Protein AF-A0A954XJ12-F1 (afdb_monomer)

Foldseek 3Di:
DDDDDDDDDDDDDDDDDDDDDDDDDDDDDDDDDDDDDDDDDDDDDDDDDDDDDDDDDDDDDDDDDDDDDDDDDDDDDDDDDDDDDDDDDDDDDDDDDDDDDDDDDDDDDDDDDDDDDDDDDDDDDDDDDDDDDDDDDDDDDDDDDDDDDDDDDDDDDDDDWDKDWDKDWDWPKDKDWDWDWAWADKDWDWDWDDFDFDQDPVPRDTDTDHTDTDGDTDTDHIDTDTDIDIDTDIDIDIDIDTD

pLDDT: mean 73.79, std 16.37, range [30.95, 96.25]

Sequence (243 aa):
MNTWWQLGGILCMALAPVAAYGQSCGSCQSYRMVYQTVYDQQQVTSYRLQYETVLQERQVTTQRPVWETEMRERRYRVAKPVMETSTREQRYTVRRPVTETTFEDRSYDRVSYVTETAEREERYLVQRPVTETEMREQQHVVRRPVQETVMQTQQQCVVEPVTTMRTEMVDQGYFVDQQVCQTGPTRNRLQWLSGQYYTDPVTGAVVWQRGGLHWTPTQAPSQLVTQRVYVPNVVARQVPQTQ

Mean predicted aligned error: 24.14 Å

Secondary structure (DSSP, 8-state):
----------------------------PPPPP----PPP------PPP---------------PPPP---------------------------PPP--------------PPPPP-----------------------PPPPPPPP-----PPPPP-PPPEEEEEEEEE--EEEEEEEEEPPPEEEEEEEE-SEEEE-TTT--EEEEPSEEEEEEEEPPPEEEEEEEEE--EEEEEEEEE-

Structure (mmCIF, N/CA/C/O backbone):
data_AF-A0A954XJ12-F1
#
_entry.id   AF-A0A954XJ12-F1
#
loop_
_atom_site.group_PDB
_atom_site.id
_atom_site.type_symbol
_atom_site.label_atom_id
_atom_site.label_alt_id
_atom_site.label_comp_id
_atom_site.label_asym_id
_atom_site.label_entity_id
_atom_site.label_seq_id
_atom_site.pdbx_PDB_ins_code
_atom_site.Cartn_x
_atom_site.Cartn_y
_atom_site.Cartn_z
_atom_site.occupancy
_atom_site.B_iso_or_equiv
_atom_site.auth_seq_id
_atom_site.auth_comp_id
_atom_site.auth_asym_id
_atom_site.auth_atom_id
_atom_site.pdbx_PDB_model_num
ATOM 1 N N . MET A 1 1 ? -134.949 -11.542 110.285 1.00 38.41 1 MET A N 1
ATOM 2 C CA . MET A 1 1 ? -135.748 -12.778 110.194 1.00 38.41 1 MET A CA 1
ATOM 3 C C . MET A 1 1 ? -136.253 -12.884 108.774 1.00 38.41 1 MET A C 1
ATOM 5 O O . MET A 1 1 ? -136.830 -11.919 108.298 1.00 38.41 1 MET A O 1
ATOM 9 N N . ASN A 1 2 ? -135.910 -13.988 108.102 1.00 39.44 2 ASN A N 1
ATOM 10 C CA . ASN A 1 2 ? -136.825 -14.850 107.346 1.00 39.44 2 ASN A CA 1
ATOM 11 C C . ASN A 1 2 ? -138.127 -14.149 106.908 1.00 39.44 2 ASN A C 1
ATOM 13 O O . ASN A 1 2 ? -138.873 -13.685 107.757 1.00 39.44 2 ASN A O 1
ATOM 17 N N . THR A 1 3 ? -138.505 -14.064 105.636 1.00 42.41 3 THR A N 1
ATOM 18 C CA . THR A 1 3 ? -138.495 -15.117 104.612 1.00 42.41 3 THR A CA 1
ATOM 19 C C . THR A 1 3 ? -139.248 -14.569 103.387 1.00 42.41 3 THR A C 1
ATOM 21 O O . THR A 1 3 ? -140.251 -13.897 103.578 1.00 42.41 3 THR A O 1
ATOM 24 N N . TRP A 1 4 ? -138.798 -14.949 102.184 1.00 44.38 4 TRP A N 1
ATOM 25 C CA . TRP A 1 4 ? -139.590 -15.523 101.073 1.00 44.38 4 TRP A CA 1
ATOM 26 C C . TRP A 1 4 ? -140.751 -14.748 100.417 1.00 44.38 4 TRP A C 1
ATOM 28 O O . TRP A 1 4 ? -141.630 -14.234 101.089 1.00 44.38 4 TRP A O 1
ATOM 38 N N . TRP A 1 5 ? -140.803 -14.799 99.076 1.00 34.38 5 TRP A N 1
ATOM 39 C CA . TRP A 1 5 ? -141.729 -15.575 98.201 1.00 34.38 5 TRP A CA 1
ATOM 40 C C . TRP A 1 5 ? -141.229 -15.396 96.733 1.00 34.38 5 TRP A C 1
ATOM 42 O O . TRP A 1 5 ? -140.841 -14.289 96.382 1.00 34.38 5 TRP A O 1
ATOM 52 N N . GLN A 1 6 ? -140.867 -16.443 95.961 1.00 50.28 6 GLN A N 1
ATOM 53 C CA . GLN A 1 6 ? -141.657 -17.273 95.002 1.00 50.28 6 GLN A CA 1
ATOM 54 C C . GLN A 1 6 ? -142.377 -16.469 93.881 1.00 50.28 6 GLN A C 1
ATOM 56 O O . GLN A 1 6 ? -143.007 -15.469 94.188 1.00 50.28 6 GLN A O 1
ATOM 61 N N . LEU A 1 7 ? -142.302 -16.786 92.568 1.00 47.81 7 LEU A N 1
ATOM 62 C CA . LEU A 1 7 ? -142.651 -18.028 91.832 1.00 47.81 7 LEU A CA 1
ATOM 63 C C . LEU A 1 7 ? -142.013 -18.135 90.410 1.00 47.81 7 LEU A C 1
ATOM 65 O O . LEU A 1 7 ? -141.784 -17.115 89.767 1.00 47.81 7 LEU A O 1
ATOM 69 N N . GLY A 1 8 ? -141.933 -19.381 89.893 1.00 42.09 8 GLY A N 1
ATOM 70 C CA . GLY A 1 8 ? -142.036 -19.787 88.463 1.00 42.09 8 GLY A CA 1
ATOM 71 C C . GLY A 1 8 ? -140.716 -19.970 87.686 1.00 42.09 8 GLY A C 1
ATOM 72 O O . GLY A 1 8 ? -139.860 -19.107 87.743 1.00 42.09 8 GLY A O 1
ATOM 73 N N . GLY A 1 9 ? -140.438 -21.017 86.900 1.00 40.28 9 GLY A N 1
ATOM 74 C CA . GLY A 1 9 ? -141.146 -22.235 86.497 1.00 40.28 9 GLY A CA 1
ATOM 75 C C . GLY A 1 9 ? -140.563 -22.774 85.167 1.00 40.28 9 GLY A C 1
ATOM 76 O O . GLY A 1 9 ? -140.193 -21.986 84.305 1.00 40.28 9 GLY A O 1
ATOM 77 N N . ILE A 1 10 ? -140.596 -24.104 84.999 1.00 42.69 10 ILE A N 1
ATOM 78 C CA . ILE A 1 10 ? -140.421 -24.928 83.774 1.00 42.69 10 ILE A CA 1
ATOM 79 C C . ILE A 1 10 ? -139.024 -25.525 83.476 1.00 42.69 10 ILE A C 1
ATOM 81 O O . ILE A 1 10 ? -137.977 -24.892 83.513 1.00 42.69 10 ILE A O 1
ATOM 85 N N . LEU A 1 11 ? -139.116 -26.827 83.195 1.00 42.88 11 LEU A N 1
ATOM 86 C CA . LEU A 1 11 ? -138.169 -27.933 83.139 1.00 42.88 11 LEU A CA 1
ATOM 87 C C . LEU A 1 11 ? -137.815 -28.273 81.680 1.00 42.88 11 LEU A C 1
ATOM 89 O O . LEU A 1 11 ? -138.692 -28.224 80.821 1.00 42.88 11 LEU A O 1
ATOM 93 N N . CYS A 1 12 ? -136.606 -28.772 81.419 1.00 30.95 12 CYS A N 1
ATOM 94 C CA . CYS A 1 12 ? -136.404 -29.786 80.381 1.00 30.95 12 CYS A CA 1
ATOM 95 C C . CYS A 1 12 ? -135.236 -30.700 80.777 1.00 30.95 12 CYS A C 1
ATOM 97 O O . CYS A 1 12 ? -134.154 -30.227 81.116 1.00 30.95 12 CYS A O 1
ATOM 99 N N . MET A 1 13 ? -135.491 -32.007 80.792 1.00 42.69 13 MET A N 1
ATOM 100 C CA . MET A 1 13 ? -134.572 -33.063 81.215 1.00 42.69 13 MET A CA 1
ATOM 101 C C . MET A 1 13 ? -134.225 -33.912 79.989 1.00 42.69 13 MET A C 1
ATOM 103 O O . MET A 1 13 ? -135.149 -34.309 79.283 1.00 42.69 13 MET A O 1
ATOM 107 N N . ALA A 1 14 ? -132.955 -34.266 79.775 1.00 34.94 14 ALA A N 1
ATOM 108 C CA . ALA A 1 14 ? -132.608 -35.513 79.090 1.00 34.94 14 ALA A CA 1
ATOM 109 C C . ALA A 1 14 ? -131.150 -35.948 79.341 1.00 34.94 14 ALA A C 1
ATOM 111 O O . ALA A 1 14 ? -130.214 -35.230 79.008 1.00 34.94 14 ALA A O 1
ATOM 112 N N . LEU A 1 15 ? -131.044 -37.194 79.823 1.00 35.78 15 LEU A N 1
ATOM 113 C CA . LEU A 1 15 ? -129.989 -38.199 79.610 1.00 35.78 15 LEU A CA 1
ATOM 114 C C . LEU A 1 15 ? -128.644 -38.058 80.357 1.00 35.78 15 LEU A C 1
ATOM 116 O O . LEU A 1 15 ? -127.751 -37.309 79.983 1.00 35.78 15 LEU A O 1
ATOM 120 N N . ALA A 1 16 ? -128.481 -38.926 81.360 1.00 44.56 16 ALA A N 1
ATOM 121 C CA . ALA A 1 16 ? -127.201 -39.458 81.843 1.00 44.56 16 ALA A CA 1
ATOM 122 C C . ALA A 1 16 ? -126.906 -40.778 81.068 1.00 44.56 16 ALA A C 1
ATOM 124 O O . ALA A 1 16 ? -127.881 -41.373 80.592 1.00 44.56 16 ALA A O 1
ATOM 125 N N . PRO A 1 17 ? -125.657 -41.307 80.965 1.00 50.44 17 PRO A N 1
ATOM 126 C CA . PRO A 1 17 ? -125.013 -41.824 82.177 1.00 50.44 17 PRO A CA 1
ATOM 127 C C . PRO A 1 17 ? -123.457 -41.913 82.207 1.00 50.44 17 PRO A C 1
ATOM 129 O O . PRO A 1 17 ? -122.755 -41.819 81.210 1.00 50.44 17 PRO A O 1
ATOM 132 N N . VAL A 1 18 ? -122.990 -42.194 83.429 1.00 38.28 18 VAL A N 1
ATOM 133 C CA . VAL A 1 18 ? -121.754 -42.869 83.886 1.00 38.28 18 VAL A CA 1
ATOM 134 C C . VAL A 1 18 ? -120.399 -42.141 83.840 1.00 38.28 18 VAL A C 1
ATOM 136 O O . VAL A 1 18 ? -119.707 -42.042 82.836 1.00 38.28 18 VAL A O 1
ATOM 139 N N . ALA A 1 19 ? -120.018 -41.747 85.056 1.00 40.97 19 ALA A N 1
ATOM 140 C CA . ALA A 1 19 ? -118.695 -41.738 85.673 1.00 40.97 19 ALA A CA 1
ATOM 141 C C . ALA A 1 19 ? -117.542 -42.478 84.962 1.00 40.97 19 ALA A C 1
ATOM 143 O O . ALA A 1 19 ? -117.666 -43.648 84.621 1.00 40.97 19 ALA A O 1
ATOM 144 N N . ALA A 1 20 ? -116.349 -41.879 85.002 1.00 38.62 20 ALA A N 1
ATOM 145 C CA . ALA A 1 20 ? -115.230 -42.479 85.731 1.00 38.62 20 ALA A CA 1
ATOM 146 C C . ALA A 1 20 ? -114.109 -41.458 85.974 1.00 38.62 20 ALA A C 1
ATOM 148 O O . ALA A 1 20 ? -113.621 -40.782 85.076 1.00 38.62 20 ALA A O 1
ATOM 149 N N . TYR A 1 21 ? -113.759 -41.377 87.250 1.00 40.94 21 TYR A N 1
ATOM 150 C CA . TYR A 1 21 ? -112.565 -40.845 87.888 1.00 40.94 21 TYR A CA 1
ATOM 151 C C . TYR A 1 21 ? -111.266 -40.879 87.070 1.00 40.94 21 TYR A C 1
ATOM 153 O O . TYR A 1 21 ? -110.966 -41.873 86.418 1.00 40.94 21 TYR A O 1
ATOM 161 N N . GLY A 1 22 ? -110.411 -39.876 87.304 1.00 37.81 22 GLY A N 1
ATOM 162 C CA . GLY A 1 22 ? -108.966 -40.113 87.320 1.00 37.81 22 GLY A CA 1
ATOM 163 C C . GLY A 1 22 ? -108.090 -38.932 86.908 1.00 37.81 22 GLY A C 1
ATOM 164 O O . GLY A 1 22 ? -107.747 -38.810 85.745 1.00 37.81 22 GLY A O 1
ATOM 165 N N . GLN A 1 23 ? -107.708 -38.121 87.904 1.00 44.12 23 GLN A N 1
ATOM 166 C CA . GLN A 1 23 ? -106.339 -37.620 88.146 1.00 44.12 23 GLN A CA 1
ATOM 167 C C . GLN A 1 23 ? -105.554 -36.976 86.979 1.00 44.12 23 GLN A C 1
ATOM 169 O O . GLN A 1 23 ? -105.096 -37.629 86.057 1.00 44.12 23 GLN A O 1
ATOM 174 N N . SER A 1 24 ? -105.390 -35.650 86.974 1.00 48.69 24 SER A N 1
ATOM 175 C CA . SER A 1 24 ? -104.348 -34.884 87.697 1.00 48.69 24 SER A CA 1
ATOM 176 C C . SER A 1 24 ? -103.127 -34.559 86.829 1.00 48.69 24 SER A C 1
ATOM 178 O O . SER A 1 24 ? -102.372 -35.457 86.483 1.00 48.69 24 SER A O 1
ATOM 180 N N . CYS A 1 25 ? -102.937 -33.268 86.547 1.00 38.88 25 CYS A N 1
ATOM 181 C CA . CYS A 1 25 ? -101.685 -32.484 86.491 1.00 38.88 25 CYS A CA 1
ATOM 182 C C . CYS A 1 25 ? -101.988 -31.265 85.607 1.00 38.88 25 CYS A C 1
ATOM 184 O O . CYS A 1 25 ? -102.550 -31.413 84.533 1.00 38.88 25 CYS A O 1
ATOM 186 N N . GLY A 1 26 ? -101.750 -30.020 85.998 1.00 46.09 26 GLY A N 1
ATOM 187 C CA . GLY A 1 26 ? -100.541 -29.523 86.639 1.00 46.09 26 GLY A CA 1
ATOM 188 C C . GLY A 1 26 ? -99.916 -28.505 85.678 1.00 46.09 26 GLY A C 1
ATOM 189 O O . GLY A 1 26 ? -99.307 -28.896 84.693 1.00 46.09 26 GLY A O 1
ATOM 190 N N . SER A 1 27 ? -100.126 -27.215 85.964 1.00 51.41 27 SER A N 1
ATOM 191 C CA . SER A 1 27 ? -99.395 -26.035 85.458 1.00 51.41 27 SER A CA 1
ATOM 192 C C . SER A 1 27 ? -99.203 -25.857 83.938 1.00 51.41 27 SER A C 1
ATOM 194 O O . SER A 1 27 ? -98.295 -26.420 83.334 1.00 51.41 27 SER A O 1
ATOM 196 N N . CYS A 1 28 ? -99.951 -24.924 83.345 1.00 45.72 28 CYS A N 1
ATOM 197 C CA . CYS A 1 28 ? -99.690 -24.404 82.000 1.00 45.72 28 CYS A CA 1
ATOM 198 C C . CYS A 1 28 ? -98.591 -23.321 82.082 1.00 45.72 28 CYS A C 1
ATOM 200 O O . CYS A 1 28 ? -98.878 -22.200 82.499 1.00 45.72 28 CYS A O 1
ATOM 202 N N . GLN A 1 29 ? -97.338 -23.630 81.730 1.00 58.53 29 GLN A N 1
ATOM 203 C CA . GLN A 1 29 ? -96.261 -22.628 81.641 1.00 58.53 29 GLN A CA 1
ATOM 204 C C . GLN A 1 29 ? -96.013 -22.203 80.186 1.00 58.53 29 GLN A C 1
ATOM 206 O O . GLN A 1 29 ? -95.883 -23.042 79.298 1.00 58.53 29 GLN A O 1
ATOM 211 N N . SER A 1 30 ? -95.944 -20.888 79.945 1.00 50.06 30 SER A N 1
ATOM 212 C CA . SER A 1 30 ? -95.569 -20.291 78.657 1.00 50.06 30 SER A CA 1
ATOM 213 C C . SER A 1 30 ? -94.055 -20.077 78.590 1.00 50.06 30 SER A C 1
ATOM 215 O O . SER A 1 30 ? -93.494 -19.413 79.464 1.00 50.06 30 SER A O 1
ATOM 217 N N . TYR A 1 31 ? -93.391 -20.572 77.547 1.00 57.69 31 TYR A N 1
ATOM 218 C CA . TYR A 1 31 ? -91.938 -20.457 77.403 1.00 57.69 31 TYR A CA 1
ATOM 219 C C . TYR A 1 31 ? -91.537 -19.267 76.514 1.00 57.69 31 TYR A C 1
ATOM 221 O O . TYR A 1 31 ? -92.054 -19.099 75.412 1.00 57.69 31 TYR A O 1
ATOM 229 N N . ARG A 1 32 ? -90.578 -18.457 76.988 1.00 60.25 32 ARG A N 1
ATOM 230 C CA . ARG A 1 32 ? -89.884 -17.394 76.235 1.00 60.25 32 ARG A CA 1
ATOM 231 C C . ARG A 1 32 ? -88.515 -17.924 75.815 1.00 60.25 32 ARG A C 1
ATOM 233 O O . ARG A 1 32 ? -87.705 -18.236 76.683 1.00 60.25 32 ARG A O 1
ATOM 240 N N . MET A 1 33 ? -88.234 -18.004 74.514 1.00 62.03 33 MET A N 1
ATOM 241 C CA . MET A 1 33 ? -86.893 -18.370 74.046 1.00 62.03 33 MET A CA 1
ATOM 242 C C . MET A 1 33 ? -85.912 -17.217 74.295 1.00 62.03 33 MET A C 1
ATOM 244 O O . MET A 1 33 ? -86.138 -16.088 73.858 1.00 62.03 33 MET A O 1
ATOM 248 N N . VAL A 1 34 ? -84.832 -17.509 75.019 1.00 69.81 34 VAL A N 1
ATOM 249 C CA . VAL A 1 34 ? -83.708 -16.601 75.277 1.00 69.81 34 VAL A CA 1
ATOM 250 C C . VAL A 1 34 ? -82.466 -17.253 74.680 1.00 69.81 34 VAL A C 1
ATOM 252 O O . VAL A 1 34 ? -82.107 -18.361 75.068 1.00 69.81 34 VAL A O 1
ATOM 255 N N . TYR A 1 35 ? -81.827 -16.590 73.717 1.00 56.34 35 TYR A N 1
ATOM 256 C CA . TYR A 1 35 ? -80.581 -17.071 73.126 1.00 56.34 35 TYR A CA 1
ATOM 257 C C . TYR A 1 35 ? -79.423 -16.793 74.086 1.00 56.34 35 TYR A C 1
ATOM 259 O O . TYR A 1 35 ? -79.180 -15.642 74.447 1.00 56.34 35 TYR A O 1
ATOM 267 N N . GLN A 1 36 ? -78.713 -17.842 74.495 1.00 66.88 36 GLN A N 1
ATOM 268 C CA . GLN A 1 36 ? -77.499 -17.739 75.298 1.00 66.88 36 GLN A CA 1
ATOM 269 C C . GLN A 1 36 ? -76.302 -18.059 74.401 1.00 66.88 36 GLN A C 1
ATOM 271 O O . GLN A 1 36 ? -76.117 -19.201 73.988 1.00 66.88 36 GLN A O 1
ATOM 276 N N . THR A 1 37 ? -75.497 -17.053 74.067 1.00 75.38 37 THR A N 1
ATOM 277 C CA . THR A 1 37 ? -74.209 -17.266 73.395 1.00 75.38 37 THR A CA 1
ATOM 278 C C . THR A 1 37 ? -73.223 -17.851 74.398 1.00 75.38 37 THR A C 1
ATOM 280 O O . THR A 1 37 ? -72.837 -17.178 75.355 1.00 75.38 37 THR A O 1
ATOM 283 N N . VAL A 1 38 ? -72.844 -19.109 74.190 1.00 76.25 38 VAL A N 1
ATOM 284 C CA . VAL A 1 38 ? -71.836 -19.812 74.987 1.00 76.25 38 VAL A CA 1
ATOM 285 C C . VAL A 1 38 ? -70.508 -19.742 74.236 1.00 76.25 38 VAL A C 1
ATOM 287 O O . VAL A 1 38 ? -70.450 -20.068 73.052 1.00 76.25 38 VAL A O 1
ATOM 290 N N . TYR A 1 39 ? -69.457 -19.279 74.911 1.00 75.06 39 TYR A N 1
ATOM 291 C CA . TYR A 1 39 ? -68.095 -19.287 74.383 1.00 75.06 39 TYR A CA 1
ATOM 292 C C . TYR A 1 39 ? -67.357 -20.512 74.921 1.00 75.06 39 TYR A C 1
ATOM 294 O O . TYR A 1 39 ? -67.197 -20.636 76.135 1.00 75.06 39 TYR A O 1
ATOM 302 N N . ASP A 1 40 ? -66.865 -21.368 74.027 1.00 77.25 40 ASP A N 1
ATOM 303 C CA . ASP A 1 40 ? -65.966 -22.464 74.391 1.00 77.25 40 ASP A CA 1
ATOM 304 C C . ASP A 1 40 ? -64.512 -21.997 74.298 1.00 77.25 40 ASP A C 1
ATOM 306 O O . ASP A 1 40 ? -64.066 -21.474 73.273 1.00 77.25 40 ASP A O 1
ATOM 310 N N . GLN A 1 41 ? -63.748 -22.185 75.376 1.00 73.19 41 GLN A N 1
ATOM 311 C CA . GLN A 1 41 ? -62.314 -21.911 75.362 1.00 73.19 41 GLN A CA 1
ATOM 312 C C . GLN A 1 41 ? -61.589 -23.037 74.623 1.00 73.19 41 GLN A C 1
ATOM 314 O O . GLN A 1 41 ? -61.511 -24.164 75.109 1.00 73.19 41 GLN A O 1
ATOM 319 N N . GLN A 1 42 ? -61.035 -22.722 73.453 1.00 77.94 42 GLN A N 1
ATOM 320 C CA . GLN A 1 42 ? -60.194 -23.641 72.692 1.00 77.94 42 GLN A CA 1
ATOM 321 C C . GLN A 1 42 ? -58.723 -23.276 72.881 1.00 77.94 42 GLN A C 1
ATOM 323 O O . GLN A 1 42 ? -58.316 -22.134 72.663 1.00 77.94 42 GLN A O 1
ATOM 328 N N . GLN A 1 43 ? -57.914 -24.252 73.290 1.00 75.06 43 GLN A N 1
ATOM 329 C CA . GLN A 1 43 ? -56.467 -24.079 73.340 1.00 75.06 43 GLN A CA 1
ATOM 330 C C . GLN A 1 43 ? -55.918 -24.144 71.912 1.00 75.06 43 GLN A C 1
ATOM 332 O O . GLN A 1 43 ? -55.995 -25.185 71.264 1.00 75.06 43 GLN A O 1
ATOM 337 N N . VAL A 1 44 ? -55.371 -23.030 71.422 1.00 78.44 44 VAL A N 1
ATOM 338 C CA . VAL A 1 44 ? -54.721 -22.960 70.107 1.00 78.44 44 VAL A CA 1
ATOM 339 C C . VAL A 1 44 ? -53.214 -22.953 70.317 1.00 78.44 44 VAL A C 1
ATOM 341 O O . VAL A 1 44 ? -52.649 -21.997 70.850 1.00 78.44 44 VAL A O 1
ATOM 344 N N . THR A 1 45 ? -52.551 -24.028 69.903 1.00 78.31 45 THR A N 1
ATOM 345 C CA . THR A 1 45 ? -51.092 -24.111 69.891 1.00 78.31 45 THR A CA 1
ATOM 346 C C . THR A 1 45 ? -50.539 -23.269 68.744 1.00 78.31 45 THR A C 1
ATOM 348 O O . THR A 1 45 ? -50.823 -23.521 67.575 1.00 78.31 45 THR A O 1
ATOM 351 N N . SER A 1 46 ? -49.740 -22.251 69.070 1.00 67.19 46 SER A N 1
ATOM 352 C CA . SER A 1 46 ? -49.025 -21.438 68.084 1.00 67.19 46 SER A CA 1
ATOM 353 C C . SER A 1 46 ? -47.546 -21.820 68.057 1.00 67.19 46 SER A C 1
ATOM 355 O O . SER A 1 46 ? -46.890 -21.937 69.093 1.00 67.19 46 SER A O 1
ATOM 357 N N . TYR A 1 47 ? -47.009 -22.037 66.858 1.00 81.06 47 TYR A N 1
ATOM 358 C CA . TYR A 1 47 ? -45.595 -22.350 66.669 1.00 81.06 47 TYR A CA 1
ATOM 359 C C . TYR A 1 47 ? -44.807 -21.071 66.380 1.00 81.06 47 TYR A C 1
ATOM 361 O O . TYR A 1 47 ? -45.209 -20.254 65.550 1.00 81.06 47 TYR A O 1
ATOM 369 N N . ARG A 1 48 ? -43.665 -20.902 67.055 1.00 74.44 48 ARG A N 1
ATOM 370 C CA . ARG A 1 48 ? -42.724 -19.800 66.824 1.00 74.44 48 ARG A CA 1
ATOM 371 C C . ARG A 1 48 ? -41.551 -20.310 66.000 1.00 74.44 48 ARG A C 1
ATOM 373 O O . ARG A 1 48 ? -40.819 -21.183 66.454 1.00 74.44 48 ARG A O 1
ATOM 380 N N . LEU A 1 49 ? -41.350 -19.735 64.818 1.00 73.38 49 LEU A N 1
ATOM 381 C CA . LEU A 1 49 ? -40.165 -19.998 64.006 1.00 73.38 49 LEU A CA 1
ATOM 382 C C . LEU A 1 49 ? -38.924 -19.462 64.731 1.00 73.38 49 LEU A C 1
ATOM 384 O O . LEU A 1 49 ? -38.861 -18.280 65.080 1.00 73.38 49 LEU A O 1
ATOM 388 N N . GLN A 1 50 ? -37.958 -20.342 64.976 1.00 70.69 50 GLN A N 1
ATOM 389 C CA . GLN A 1 50 ? -36.632 -19.999 65.476 1.00 70.69 50 GLN A CA 1
ATOM 390 C C . GLN A 1 50 ? -35.622 -20.294 64.370 1.00 70.69 50 GLN A C 1
ATOM 392 O O . GLN A 1 50 ? -35.650 -21.370 63.779 1.00 70.69 50 GLN A O 1
ATOM 397 N N . TYR A 1 51 ? -34.762 -19.321 64.075 1.00 72.88 51 TYR A N 1
ATOM 398 C CA . TYR A 1 51 ? -33.694 -19.463 63.092 1.00 72.88 51 TYR A CA 1
ATOM 399 C C . TYR A 1 51 ? -32.367 -19.625 63.822 1.00 72.88 51 TYR A C 1
ATOM 401 O O . TYR A 1 51 ? -32.078 -18.873 64.753 1.00 72.88 51 TYR A O 1
ATOM 409 N N . GLU A 1 52 ? -31.568 -20.590 63.382 1.00 70.88 52 GLU A N 1
ATOM 410 C CA . GLU A 1 52 ? -30.218 -20.819 63.879 1.00 70.88 52 GLU A CA 1
ATOM 411 C C . GLU A 1 52 ? -29.212 -20.365 62.820 1.00 70.88 52 GLU A C 1
ATOM 413 O O . GLU A 1 52 ? -29.270 -20.780 61.660 1.00 70.88 52 GLU A O 1
ATOM 418 N N . THR A 1 53 ? -28.305 -19.469 63.204 1.00 76.94 53 THR A N 1
ATOM 419 C CA . THR A 1 53 ? -27.281 -18.943 62.300 1.00 76.94 53 THR A CA 1
ATOM 420 C C . THR A 1 53 ? -26.053 -19.842 62.362 1.00 76.94 53 THR A C 1
ATOM 422 O O . THR A 1 53 ? -25.305 -19.809 63.337 1.00 76.94 53 THR A O 1
ATOM 425 N N . VAL A 1 54 ? -25.823 -20.633 61.316 1.00 78.12 54 VAL A N 1
ATOM 426 C CA . VAL A 1 54 ? -24.643 -21.503 61.219 1.00 78.12 54 VAL A CA 1
ATOM 427 C C . VAL A 1 54 ? -23.518 -20.757 60.504 1.00 78.12 54 VAL A C 1
ATOM 429 O O . VAL A 1 54 ? -23.640 -20.410 59.329 1.00 78.12 54 VAL A O 1
ATOM 432 N N . LEU A 1 55 ? -22.413 -20.510 61.209 1.00 75.00 55 LEU A N 1
ATOM 433 C CA . LEU A 1 55 ? -21.196 -19.941 60.629 1.00 75.00 55 LEU A CA 1
ATOM 434 C C . LEU A 1 55 ? -20.313 -21.075 60.095 1.00 75.00 55 LEU A C 1
ATOM 436 O O . LEU A 1 55 ? -19.961 -21.989 60.835 1.00 75.00 55 LEU A O 1
ATOM 440 N N . GLN A 1 56 ? -19.961 -21.019 58.809 1.00 77.81 56 GLN A N 1
ATOM 441 C CA . GLN A 1 56 ? -19.037 -21.963 58.178 1.00 77.81 56 GLN A CA 1
ATOM 442 C C . GLN A 1 56 ? -17.710 -21.269 57.874 1.00 77.81 56 GLN A C 1
ATOM 444 O O . GLN A 1 56 ? -17.669 -20.274 57.148 1.00 77.81 56 GLN A O 1
ATOM 449 N N . GLU A 1 57 ? -16.617 -21.810 58.404 1.00 76.12 57 GLU A N 1
ATOM 450 C CA . GLU A 1 57 ? -15.272 -21.342 58.085 1.00 76.12 57 GLU A CA 1
ATOM 451 C C . GLU A 1 57 ? -14.873 -21.833 56.690 1.00 76.12 57 GLU A C 1
ATOM 453 O O . GLU A 1 57 ? -14.798 -23.033 56.424 1.00 76.12 57 GLU A O 1
ATOM 458 N N . ARG A 1 58 ? -14.613 -20.893 55.776 1.00 78.00 58 ARG A N 1
ATOM 459 C CA . ARG A 1 58 ? -14.138 -21.188 54.422 1.00 78.00 58 ARG A CA 1
ATOM 460 C C . ARG A 1 58 ? -12.772 -20.559 54.217 1.00 78.00 58 ARG A C 1
ATOM 462 O O . ARG A 1 58 ? -12.619 -19.346 54.332 1.00 78.00 58 ARG A O 1
ATOM 469 N N . GLN A 1 59 ? -11.789 -21.376 53.854 1.00 73.19 59 GLN A N 1
ATOM 470 C CA . GLN A 1 59 ? -10.481 -20.870 53.454 1.00 73.19 59 GLN A CA 1
ATOM 471 C C . GLN A 1 59 ? -10.595 -20.185 52.086 1.00 73.19 59 GLN A C 1
ATOM 473 O O . GLN A 1 59 ? -11.045 -20.791 51.111 1.00 73.19 59 GLN A O 1
ATOM 478 N N . VAL A 1 60 ? -10.214 -18.908 52.025 1.00 77.94 60 VAL A N 1
ATOM 479 C CA . VAL A 1 60 ? -10.186 -18.112 50.792 1.00 77.94 60 VAL A CA 1
ATOM 480 C C . VAL A 1 60 ? -8.731 -17.872 50.414 1.00 77.94 60 VAL A C 1
ATOM 482 O O . VAL A 1 60 ? -8.007 -17.153 51.101 1.00 77.94 60 VAL A O 1
ATOM 485 N N . THR A 1 61 ? -8.290 -18.488 49.321 1.00 76.31 61 THR A N 1
ATOM 486 C CA . THR A 1 61 ? -6.944 -18.287 48.779 1.00 76.31 61 THR A CA 1
ATOM 487 C C . THR A 1 61 ? -6.960 -17.092 47.829 1.00 76.31 61 THR A C 1
ATOM 489 O O . THR A 1 61 ? -7.502 -17.175 46.728 1.00 76.31 61 THR A O 1
ATOM 492 N N . THR A 1 62 ? -6.369 -15.973 48.245 1.00 74.81 62 THR A N 1
ATOM 493 C CA . THR A 1 62 ? -6.272 -14.758 47.421 1.00 74.81 62 THR A CA 1
ATOM 494 C C . THR A 1 62 ? -4.897 -14.674 46.771 1.00 74.81 62 THR A C 1
ATOM 496 O O . THR A 1 62 ? -3.884 -14.613 47.465 1.00 74.81 62 THR A O 1
ATOM 499 N N . GLN A 1 63 ? -4.850 -14.625 45.439 1.00 80.62 63 GLN A N 1
ATOM 500 C CA . GLN A 1 63 ? -3.611 -14.391 44.696 1.00 80.62 63 GLN A CA 1
ATOM 501 C C . GLN A 1 63 ? -3.409 -12.887 44.496 1.00 80.62 63 GLN A C 1
ATOM 503 O O . GLN A 1 63 ? -4.279 -12.202 43.959 1.00 80.62 63 GLN A O 1
ATOM 508 N N . ARG A 1 64 ? -2.267 -12.360 44.948 1.00 78.31 64 ARG A N 1
ATOM 509 C CA . ARG A 1 64 ? -1.888 -10.952 44.768 1.00 78.31 64 ARG A CA 1
ATOM 510 C C . ARG A 1 64 ? -0.796 -10.874 43.700 1.00 78.31 64 ARG A C 1
ATOM 512 O O . ARG A 1 64 ? 0.260 -11.466 43.921 1.00 78.31 64 ARG A O 1
ATOM 519 N N . PRO A 1 65 ? -1.007 -10.169 42.575 1.00 74.69 65 PRO A N 1
ATOM 520 C CA . PRO A 1 65 ? 0.050 -9.994 41.591 1.00 74.69 65 PRO A CA 1
ATOM 521 C C . PRO A 1 65 ? 1.157 -9.109 42.173 1.00 74.69 65 PRO A C 1
ATOM 523 O O . PRO A 1 65 ? 0.884 -8.059 42.760 1.00 74.69 65 PRO A O 1
ATOM 526 N N . VAL A 1 66 ? 2.401 -9.556 42.016 1.00 79.19 66 VAL A N 1
ATOM 527 C CA . VAL A 1 66 ? 3.605 -8.792 42.350 1.00 79.19 66 VAL A CA 1
ATOM 528 C C . VAL A 1 66 ? 4.178 -8.259 41.044 1.00 79.19 66 VAL A C 1
ATOM 530 O O . VAL A 1 66 ? 4.396 -9.022 40.107 1.00 79.19 66 VAL A O 1
ATOM 533 N N . TRP A 1 67 ? 4.383 -6.948 40.980 1.00 76.62 67 TRP A N 1
ATOM 534 C CA . TRP A 1 67 ? 4.948 -6.277 39.814 1.00 76.62 67 TRP A CA 1
ATOM 535 C C . TRP A 1 67 ? 6.417 -5.962 40.077 1.00 76.62 67 TRP A C 1
ATOM 537 O O . TRP A 1 67 ? 6.746 -5.376 41.109 1.00 76.62 67 TRP A O 1
ATOM 547 N N . GLU A 1 68 ? 7.288 -6.333 39.144 1.00 76.75 68 GLU A N 1
ATOM 548 C CA . GLU A 1 68 ? 8.713 -6.013 39.194 1.00 76.75 68 GLU A CA 1
ATOM 549 C C . GLU A 1 68 ? 9.000 -4.801 38.303 1.00 76.75 68 GLU A C 1
ATOM 551 O O . GLU A 1 68 ? 8.675 -4.788 37.114 1.00 76.75 68 GLU A O 1
ATOM 556 N N . THR A 1 69 ? 9.596 -3.757 38.881 1.00 77.56 69 THR A N 1
ATOM 557 C CA . THR A 1 69 ? 9.990 -2.559 38.135 1.00 77.56 69 THR A CA 1
ATOM 558 C C . THR A 1 69 ? 11.375 -2.770 37.537 1.00 77.56 69 THR A C 1
ATOM 560 O O . THR A 1 69 ? 12.379 -2.720 38.245 1.00 77.56 69 THR A O 1
ATOM 563 N N . GLU A 1 70 ? 11.438 -2.973 36.224 1.00 77.25 70 GLU A N 1
ATOM 564 C CA . GLU A 1 70 ? 12.701 -3.102 35.498 1.00 77.25 70 GLU A CA 1
ATOM 565 C C . GLU A 1 70 ? 13.145 -1.748 34.919 1.00 77.25 70 GLU A C 1
ATOM 567 O O . GLU A 1 70 ? 12.479 -1.159 34.063 1.00 77.25 70 GLU A O 1
ATOM 572 N N . MET A 1 71 ? 14.304 -1.256 35.360 1.00 75.88 71 MET A N 1
ATOM 573 C CA . MET A 1 71 ? 14.916 -0.036 34.830 1.00 75.88 71 MET A CA 1
ATOM 574 C C . MET A 1 71 ? 15.801 -0.387 33.630 1.00 75.88 71 MET A C 1
ATOM 576 O O . MET A 1 71 ? 16.862 -0.986 33.790 1.00 75.88 71 MET A O 1
ATOM 580 N N . ARG A 1 72 ? 15.383 -0.001 32.418 1.00 79.75 72 ARG A N 1
ATOM 581 C CA . ARG A 1 72 ? 16.159 -0.215 31.183 1.00 79.75 72 ARG A CA 1
ATOM 582 C C . ARG A 1 72 ? 16.746 1.091 30.662 1.00 79.75 72 ARG A C 1
ATOM 584 O O . ARG A 1 72 ? 16.010 2.004 30.290 1.00 79.75 72 ARG A O 1
ATOM 591 N N . GLU A 1 73 ? 18.070 1.157 30.564 1.00 74.94 73 GLU A N 1
ATOM 592 C CA . GLU A 1 73 ? 18.769 2.283 29.945 1.00 74.94 73 GLU A CA 1
ATOM 593 C C . GLU A 1 73 ? 18.660 2.181 28.411 1.00 74.94 73 GLU A C 1
ATOM 595 O O . GLU A 1 73 ? 19.222 1.280 27.788 1.00 74.94 73 GLU A O 1
ATOM 600 N N . ARG A 1 74 ? 17.905 3.087 27.777 1.00 75.25 74 ARG A N 1
ATOM 601 C CA . ARG A 1 74 ? 17.775 3.141 26.311 1.00 75.25 74 ARG A CA 1
ATOM 602 C C . ARG A 1 74 ? 18.719 4.196 25.747 1.00 75.25 74 ARG A C 1
ATOM 604 O O . ARG A 1 74 ? 18.450 5.391 25.851 1.00 75.25 74 ARG A O 1
ATOM 611 N N . ARG A 1 75 ? 19.816 3.757 25.131 1.00 73.12 75 ARG A N 1
ATOM 612 C CA . ARG A 1 75 ? 20.775 4.643 24.457 1.00 73.12 75 ARG A CA 1
ATOM 613 C C . ARG A 1 75 ? 20.412 4.763 22.979 1.00 73.12 75 ARG A C 1
ATOM 615 O O . ARG A 1 75 ? 20.409 3.764 22.267 1.00 73.12 75 ARG A O 1
ATOM 622 N N . TYR A 1 76 ? 20.141 5.981 22.515 1.00 67.81 76 TYR A N 1
ATOM 623 C CA . TYR A 1 76 ? 19.927 6.274 21.095 1.00 67.81 76 TYR A CA 1
ATOM 624 C C . TYR A 1 76 ? 21.043 7.167 20.565 1.00 67.81 76 TYR A C 1
ATOM 626 O O . TYR A 1 76 ? 21.465 8.117 21.225 1.00 67.81 76 TYR A O 1
ATOM 634 N N . ARG A 1 77 ? 21.512 6.872 19.350 1.00 73.38 77 ARG A N 1
ATOM 635 C CA . ARG A 1 77 ? 22.492 7.701 18.646 1.00 73.38 77 ARG A CA 1
ATOM 636 C C . ARG A 1 77 ? 21.746 8.745 17.821 1.00 73.38 77 ARG A C 1
ATOM 638 O O . ARG A 1 77 ? 21.120 8.405 16.824 1.00 73.38 77 ARG A O 1
ATOM 645 N N . VAL A 1 78 ? 21.815 10.007 18.234 1.00 65.25 78 VAL A N 1
ATOM 646 C CA . VAL A 1 78 ? 21.248 11.127 17.472 1.00 65.25 78 VAL A CA 1
ATOM 647 C C . VAL A 1 78 ? 22.312 11.645 16.510 1.00 65.25 78 VAL A C 1
ATOM 649 O O . VAL A 1 78 ? 23.366 12.117 16.937 1.00 65.25 78 VAL A O 1
ATOM 652 N N . ALA A 1 79 ? 22.053 11.548 15.208 1.00 70.25 79 ALA A N 1
ATOM 653 C CA . ALA A 1 79 ? 22.889 12.187 14.201 1.00 70.25 79 ALA A CA 1
ATOM 654 C C . ALA A 1 79 ? 22.563 13.687 14.173 1.00 70.25 79 ALA A C 1
ATOM 656 O O . ALA A 1 79 ? 21.490 14.086 13.728 1.00 70.25 79 ALA A O 1
ATOM 657 N N . LYS A 1 80 ? 23.477 14.521 14.679 1.00 75.50 80 LYS A N 1
ATOM 658 C CA . LYS A 1 80 ? 23.388 15.978 14.546 1.00 75.50 80 LYS A CA 1
ATOM 659 C C . LYS A 1 80 ? 23.948 16.366 13.170 1.00 75.50 80 LYS A C 1
ATOM 661 O O . LYS A 1 80 ? 25.145 16.161 12.961 1.00 75.50 80 LYS A O 1
ATOM 666 N N . PRO A 1 81 ? 23.139 16.893 12.234 1.00 70.75 81 PRO A N 1
ATOM 667 C CA . PRO A 1 81 ? 23.657 17.333 10.946 1.00 70.75 81 PRO A CA 1
ATOM 668 C C . PRO A 1 81 ? 24.580 18.539 11.156 1.00 70.75 81 PRO A C 1
ATOM 670 O O . PRO A 1 81 ? 24.199 19.523 11.793 1.00 70.75 81 PRO A O 1
ATOM 673 N N . VAL A 1 82 ? 25.806 18.444 10.646 1.00 73.19 82 VAL A N 1
ATOM 674 C CA . VAL A 1 82 ? 26.741 19.570 10.577 1.00 73.19 82 VAL A CA 1
ATOM 675 C C . VAL A 1 82 ? 26.554 20.196 9.205 1.00 73.19 82 VAL A C 1
ATOM 677 O O . VAL A 1 82 ? 26.882 19.584 8.194 1.00 73.19 82 VAL A O 1
ATOM 680 N N . MET A 1 83 ? 25.962 21.386 9.171 1.00 71.69 83 MET A N 1
ATOM 681 C CA . MET A 1 83 ? 25.785 22.136 7.933 1.00 71.69 83 MET A CA 1
ATOM 682 C C . MET A 1 83 ? 27.020 22.999 7.696 1.00 71.69 83 MET A C 1
ATOM 684 O O . MET A 1 83 ? 27.405 23.784 8.562 1.00 71.69 83 MET A O 1
ATOM 688 N N . GLU A 1 84 ? 27.625 22.871 6.521 1.00 69.81 84 GLU A N 1
ATOM 689 C CA . GLU A 1 84 ? 28.718 23.737 6.089 1.00 69.81 84 GLU A CA 1
ATOM 690 C C . GLU A 1 84 ? 28.138 25.052 5.558 1.00 69.81 84 GLU A C 1
ATOM 692 O O . GLU A 1 84 ? 27.485 25.098 4.515 1.00 69.81 84 GLU A O 1
ATOM 697 N N . THR A 1 85 ? 28.338 26.146 6.291 1.00 66.69 85 THR A N 1
ATOM 698 C CA . THR A 1 85 ? 27.930 27.482 5.846 1.00 66.69 85 THR A CA 1
ATOM 699 C C . THR A 1 85 ? 29.055 28.124 5.039 1.00 66.69 85 THR A C 1
ATOM 701 O O . THR A 1 85 ? 30.068 28.532 5.603 1.00 66.69 85 THR A O 1
ATOM 704 N N . SER A 1 86 ? 28.874 28.240 3.722 1.00 71.94 86 SER A N 1
ATOM 705 C CA . SER A 1 86 ? 29.764 29.016 2.852 1.00 71.94 86 SER A CA 1
ATOM 706 C C . SER A 1 86 ? 29.310 30.478 2.815 1.00 71.94 86 SER A C 1
ATOM 708 O O . SER A 1 86 ? 28.227 30.790 2.319 1.00 71.94 86 SER A O 1
ATOM 710 N N . THR A 1 87 ? 30.117 31.390 3.356 1.00 67.00 87 THR A N 1
ATOM 711 C CA . THR A 1 87 ? 29.871 32.836 3.278 1.00 67.00 87 THR A CA 1
ATOM 712 C C . THR A 1 87 ? 30.525 33.410 2.024 1.00 67.00 87 THR A C 1
ATOM 714 O O . THR A 1 87 ? 31.741 33.321 1.861 1.00 67.00 87 THR A O 1
ATOM 717 N N . ARG A 1 88 ? 29.733 34.031 1.143 1.00 72.88 88 ARG A N 1
ATOM 718 C CA . ARG A 1 88 ? 30.226 34.739 -0.046 1.00 72.88 88 ARG A CA 1
ATOM 719 C C . ARG A 1 88 ? 30.096 36.244 0.157 1.00 72.88 88 ARG A C 1
ATOM 721 O O . ARG A 1 88 ? 28.987 36.756 0.270 1.00 72.88 88 ARG A O 1
ATOM 728 N N . GLU A 1 89 ? 31.216 36.959 0.138 1.00 71.19 89 GLU A N 1
ATOM 729 C CA . GLU A 1 89 ? 31.207 38.422 0.147 1.00 71.19 89 GLU A CA 1
ATOM 730 C C . GLU A 1 89 ? 30.757 38.960 -1.220 1.00 71.19 89 GLU A C 1
ATOM 732 O O . GLU A 1 89 ? 31.393 38.713 -2.247 1.00 71.19 89 GLU A O 1
ATOM 737 N N . GLN A 1 90 ? 29.650 39.703 -1.246 1.00 63.97 90 GLN A N 1
ATOM 738 C CA . GLN A 1 90 ? 29.201 40.452 -2.419 1.00 63.97 90 GLN A CA 1
ATOM 739 C C . GLN A 1 90 ? 29.453 41.941 -2.183 1.00 63.97 90 GLN A C 1
ATOM 741 O O . GLN A 1 90 ? 28.862 42.553 -1.296 1.00 63.97 90 GLN A O 1
ATOM 746 N N . ARG A 1 91 ? 30.344 42.530 -2.984 1.00 71.19 91 ARG A N 1
ATOM 747 C CA . ARG A 1 91 ? 30.630 43.968 -2.953 1.00 71.19 91 ARG A CA 1
ATOM 748 C C . ARG A 1 91 ? 29.809 44.658 -4.037 1.00 71.19 91 ARG A C 1
ATOM 750 O O . ARG A 1 91 ? 29.867 44.248 -5.193 1.00 71.19 91 ARG A O 1
ATOM 757 N N . TYR A 1 92 ? 29.069 45.699 -3.671 1.00 63.09 92 TYR A N 1
ATOM 758 C CA . TYR A 1 92 ? 28.340 46.549 -4.611 1.00 63.09 92 TYR A CA 1
ATOM 759 C C . TYR A 1 92 ? 28.819 47.995 -4.486 1.00 63.09 92 TYR A C 1
ATOM 761 O O . TYR A 1 92 ? 29.118 48.476 -3.393 1.00 63.09 92 TYR A O 1
ATOM 769 N N . THR A 1 93 ? 28.904 48.689 -5.620 1.00 69.25 93 THR A N 1
ATOM 770 C CA . THR A 1 93 ? 29.327 50.091 -5.673 1.00 69.25 93 THR A CA 1
ATOM 771 C C . THR A 1 93 ? 28.094 50.984 -5.708 1.00 69.25 93 THR A C 1
ATOM 773 O O . THR A 1 93 ? 27.352 50.986 -6.689 1.00 69.25 93 THR A O 1
ATOM 776 N N . VAL A 1 94 ? 27.878 51.763 -4.646 1.00 63.62 94 VAL A N 1
ATOM 777 C CA . VAL A 1 94 ? 26.778 52.735 -4.556 1.00 63.62 94 VAL A CA 1
ATOM 778 C C . VAL A 1 94 ? 27.262 54.096 -5.032 1.00 63.62 94 VAL A C 1
ATOM 780 O O . VAL A 1 94 ? 28.207 54.648 -4.472 1.00 63.62 94 VAL A O 1
ATOM 783 N N . ARG A 1 95 ? 26.590 54.675 -6.029 1.00 69.12 95 ARG A N 1
ATOM 784 C CA . ARG A 1 95 ? 26.791 56.081 -6.403 1.00 69.12 95 ARG A CA 1
ATOM 785 C C . ARG A 1 95 ? 25.812 56.939 -5.611 1.00 69.12 95 ARG A C 1
ATOM 787 O O . ARG A 1 95 ? 24.612 56.886 -5.858 1.00 69.12 95 ARG A O 1
ATOM 794 N N . ARG A 1 96 ? 26.321 57.700 -4.642 1.00 63.66 96 ARG A N 1
ATOM 795 C CA . ARG A 1 96 ? 25.536 58.684 -3.887 1.00 63.66 96 ARG A CA 1
ATOM 796 C C . ARG A 1 96 ? 25.604 60.032 -4.614 1.00 63.66 96 ARG A C 1
ATOM 798 O O . ARG A 1 96 ? 26.718 60.514 -4.815 1.00 63.66 96 ARG A O 1
ATOM 805 N N . PRO A 1 97 ? 24.477 60.631 -5.032 1.00 66.81 97 PRO A N 1
ATOM 806 C CA . PRO A 1 97 ? 24.495 61.996 -5.541 1.00 66.81 97 PRO A CA 1
ATOM 807 C C . PRO A 1 97 ? 24.809 62.966 -4.396 1.00 66.81 97 PRO A C 1
ATOM 809 O O . PRO A 1 97 ? 24.348 62.775 -3.271 1.00 66.81 97 PRO A O 1
ATOM 812 N N . VAL A 1 98 ? 25.609 63.989 -4.687 1.00 72.25 98 VAL A N 1
ATOM 813 C CA . VAL A 1 98 ? 25.925 65.067 -3.744 1.00 72.25 98 VAL A CA 1
ATOM 814 C C . VAL A 1 98 ? 24.968 66.219 -4.021 1.00 72.25 98 VAL A C 1
ATOM 816 O O . VAL A 1 98 ? 24.939 66.740 -5.132 1.00 72.25 98 VAL A O 1
ATOM 819 N N . THR A 1 99 ? 24.173 66.596 -3.024 1.00 66.69 99 THR A N 1
ATOM 820 C CA . THR A 1 99 ? 23.316 67.787 -3.060 1.00 66.69 99 THR A CA 1
ATOM 821 C C . THR A 1 99 ? 23.879 68.832 -2.108 1.00 66.69 99 THR A C 1
ATOM 823 O O . THR A 1 99 ? 24.087 68.542 -0.929 1.00 66.69 99 THR A O 1
ATOM 826 N N . GLU A 1 100 ? 24.117 70.045 -2.599 1.00 66.69 100 GLU A N 1
ATOM 827 C CA . GLU A 1 100 ? 24.527 71.171 -1.759 1.00 66.69 100 GLU A CA 1
ATOM 828 C C . GLU A 1 100 ? 23.332 71.661 -0.936 1.00 66.69 100 GLU A C 1
ATOM 830 O O . GLU A 1 100 ? 22.259 71.931 -1.471 1.00 66.69 100 GLU A O 1
ATOM 835 N N . THR A 1 101 ? 23.506 71.728 0.384 1.00 66.19 101 THR A N 1
ATOM 836 C CA . THR A 1 101 ? 22.481 72.209 1.319 1.00 66.19 101 THR A CA 1
ATOM 837 C C . THR A 1 101 ? 22.996 73.494 1.952 1.00 66.19 101 THR A C 1
ATOM 839 O O . THR A 1 101 ? 23.997 73.472 2.665 1.00 66.19 101 THR A O 1
ATOM 842 N N . THR A 1 102 ? 22.344 74.620 1.671 1.00 62.81 102 THR A N 1
ATOM 843 C CA . THR A 1 102 ? 22.636 75.911 2.304 1.00 62.81 102 THR A CA 1
ATOM 844 C C . THR A 1 102 ? 21.790 76.059 3.562 1.00 62.81 102 THR A C 1
ATOM 846 O O . THR A 1 102 ? 20.567 75.939 3.494 1.00 62.81 102 THR A O 1
ATOM 849 N N . PHE A 1 103 ? 22.425 76.325 4.701 1.00 64.75 103 PHE A N 1
ATOM 850 C CA . PHE A 1 103 ? 21.741 76.511 5.978 1.00 64.75 103 PHE A CA 1
ATOM 851 C C . PHE A 1 103 ? 21.551 78.004 6.262 1.00 64.75 103 PHE A C 1
ATOM 853 O O . PHE A 1 103 ? 22.506 78.777 6.204 1.00 64.75 103 PHE A O 1
ATOM 860 N N . GLU A 1 104 ? 20.311 78.395 6.550 1.00 61.91 104 GLU A N 1
ATOM 861 C CA . GLU A 1 104 ? 19.930 79.732 7.013 1.00 61.91 104 GLU A CA 1
ATOM 862 C C . GLU A 1 104 ? 19.605 79.631 8.508 1.00 61.91 104 GLU A C 1
ATOM 864 O O . GLU A 1 104 ? 18.766 78.818 8.905 1.00 61.91 104 GLU A O 1
ATOM 869 N N . ASP A 1 105 ? 20.289 80.414 9.341 1.00 64.44 105 ASP A N 1
ATOM 870 C CA . ASP A 1 105 ? 20.178 80.299 10.794 1.00 64.44 105 ASP A CA 1
ATOM 871 C C . ASP A 1 105 ? 18.948 81.061 11.307 1.00 64.44 105 ASP A C 1
ATOM 873 O O . ASP A 1 105 ? 18.837 82.281 11.162 1.00 64.44 105 ASP A O 1
ATOM 877 N N . ARG A 1 106 ? 17.994 80.333 11.895 1.00 57.00 106 ARG A N 1
ATOM 878 C CA . ARG A 1 106 ? 16.788 80.890 12.530 1.00 57.00 106 ARG A CA 1
ATOM 879 C C . ARG A 1 106 ? 16.664 80.349 13.947 1.00 57.00 106 ARG A C 1
ATOM 881 O O . ARG A 1 106 ? 15.932 79.395 14.198 1.00 57.00 106 ARG A O 1
ATOM 888 N N . SER A 1 107 ? 17.392 80.958 14.873 1.00 60.22 107 SER A N 1
ATOM 889 C CA . SER A 1 107 ? 17.302 80.659 16.302 1.00 60.22 107 SER A CA 1
ATOM 890 C C . SER A 1 107 ? 16.116 81.381 16.952 1.00 60.22 107 SER A C 1
ATOM 892 O O . SER A 1 107 ? 15.913 82.572 16.717 1.00 60.22 107 SER A O 1
ATOM 894 N N . TYR A 1 108 ? 15.367 80.683 17.808 1.00 61.56 108 TYR A N 1
ATOM 895 C CA . TYR A 1 108 ? 14.401 81.279 18.736 1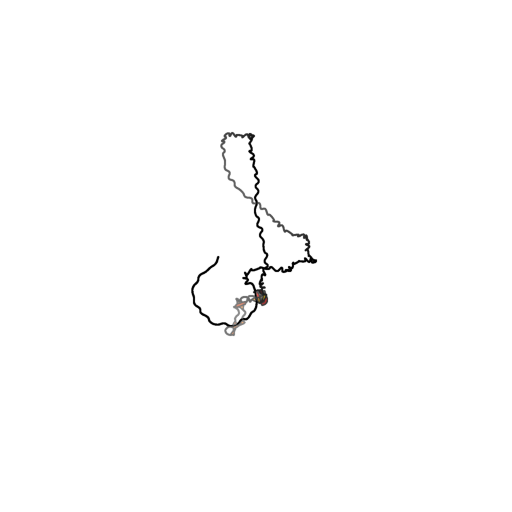.00 61.56 108 TYR A CA 1
ATOM 896 C C . TYR A 1 108 ? 14.478 80.590 20.102 1.00 61.56 108 TYR A C 1
ATOM 898 O O . TYR A 1 108 ? 14.619 79.368 20.191 1.00 61.56 108 TYR A O 1
ATOM 906 N N . ASP A 1 109 ? 14.383 81.391 21.164 1.00 66.12 109 ASP A N 1
ATOM 9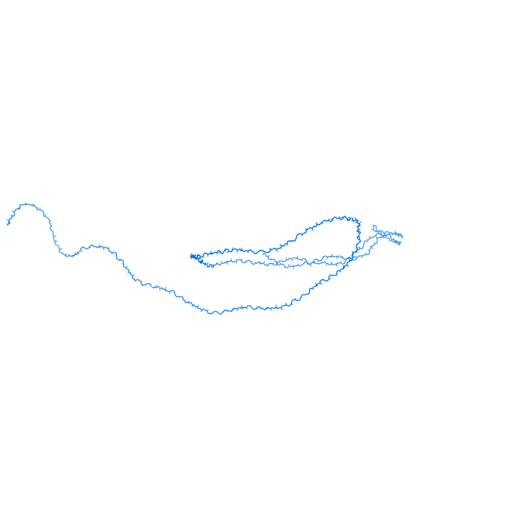07 C CA . ASP A 1 109 ? 14.544 80.941 22.545 1.00 66.12 109 ASP A CA 1
ATOM 908 C C . ASP A 1 109 ? 13.292 80.210 23.049 1.00 66.12 109 ASP A C 1
ATOM 910 O O . ASP A 1 109 ? 12.165 80.697 22.928 1.00 66.12 109 ASP A O 1
ATOM 914 N N . ARG A 1 110 ? 13.482 79.026 23.644 1.00 54.56 110 ARG A N 1
ATOM 915 C CA . ARG A 1 110 ? 12.409 78.191 24.204 1.00 54.56 110 ARG A CA 1
ATOM 916 C C . ARG A 1 110 ? 12.578 78.063 25.717 1.00 54.56 110 ARG A C 1
ATOM 918 O O . ARG A 1 110 ? 13.539 77.456 26.178 1.00 54.56 110 ARG A O 1
ATOM 925 N N . VAL A 1 111 ? 11.618 78.568 26.491 1.00 69.06 111 VAL A N 1
ATOM 926 C CA . VAL A 1 111 ? 11.545 78.331 27.945 1.00 69.06 111 VAL A CA 1
ATOM 927 C C . VAL A 1 111 ? 10.885 76.971 28.199 1.00 69.06 111 VAL A C 1
ATOM 929 O O . VAL A 1 111 ? 9.847 76.665 27.613 1.00 69.06 111 VAL A O 1
ATOM 932 N N . SER A 1 112 ? 11.485 76.146 29.061 1.00 58.81 112 SER A N 1
ATOM 933 C CA . SER A 1 112 ? 10.941 74.849 29.482 1.00 58.81 112 SER A CA 1
ATOM 934 C C . SER A 1 112 ? 10.594 74.909 30.969 1.00 58.81 112 SER A C 1
ATOM 936 O O . SER A 1 112 ? 11.445 75.269 31.779 1.00 58.81 112 SER A O 1
ATOM 938 N N . TYR A 1 113 ? 9.359 74.570 31.337 1.00 65.44 113 TYR A N 1
ATOM 939 C CA . TYR A 1 113 ? 8.918 74.557 32.734 1.00 65.44 113 TYR A CA 1
ATOM 940 C C . TYR A 1 113 ? 9.214 73.197 33.376 1.00 65.44 113 TYR A C 1
ATOM 942 O O . TYR A 1 113 ? 8.955 72.156 32.771 1.00 65.44 113 TYR A O 1
ATOM 950 N N . VAL A 1 114 ? 9.756 73.213 34.595 1.00 68.31 114 VAL A N 1
ATOM 951 C CA . VAL A 1 114 ? 10.014 72.020 35.413 1.00 68.31 114 VAL A CA 1
ATOM 952 C C . VAL A 1 114 ? 8.877 71.890 36.421 1.00 68.31 114 VAL A C 1
ATOM 954 O O . VAL A 1 114 ? 8.589 72.829 37.155 1.00 68.31 114 VAL A O 1
ATOM 957 N N . THR A 1 115 ? 8.195 70.75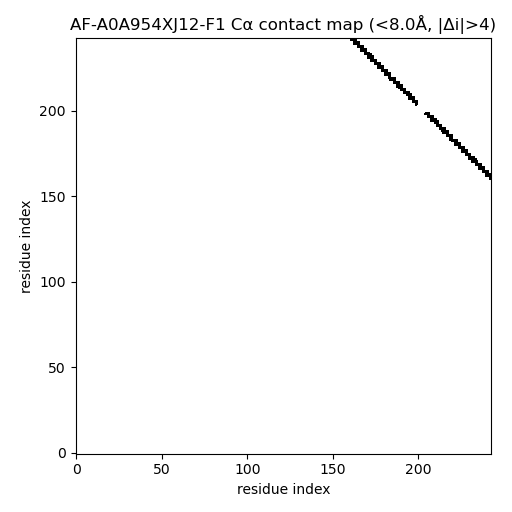0 36.430 1.00 62.75 115 THR A N 1
ATOM 958 C CA . THR A 1 115 ? 7.115 70.460 37.381 1.00 62.75 115 THR A CA 1
ATOM 959 C C . THR A 1 115 ? 7.683 69.948 38.701 1.00 62.75 115 THR A C 1
ATOM 961 O O . THR A 1 115 ? 8.381 68.935 38.711 1.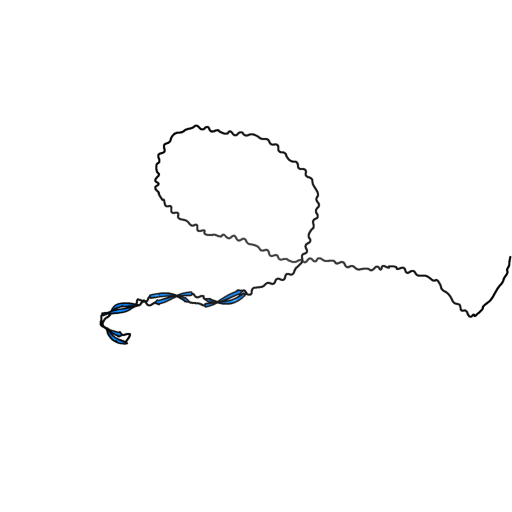00 62.75 115 THR A O 1
ATOM 964 N N . GLU A 1 116 ? 7.348 70.611 39.806 1.00 56.41 116 GLU A N 1
ATOM 965 C CA . GLU A 1 116 ? 7.668 70.168 41.166 1.00 56.41 116 GLU A CA 1
ATOM 966 C C . GLU A 1 116 ? 6.529 69.293 41.716 1.00 56.41 116 GLU A C 1
ATOM 968 O O . GLU A 1 116 ? 5.363 69.691 41.713 1.00 56.41 116 GLU A O 1
ATOM 973 N N . THR A 1 117 ? 6.846 68.083 42.177 1.00 58.38 117 THR A N 1
ATOM 974 C CA . THR A 1 117 ? 5.894 67.179 42.841 1.00 58.38 117 THR A CA 1
ATOM 975 C C . THR A 1 117 ? 5.808 67.498 44.332 1.00 58.38 117 THR A C 1
ATOM 977 O O . THR A 1 117 ? 6.805 67.393 45.041 1.00 58.38 117 THR A O 1
ATOM 980 N N . ALA A 1 118 ? 4.611 67.848 44.809 1.00 64.81 118 ALA A N 1
ATOM 981 C CA . ALA A 1 118 ? 4.304 68.027 46.226 1.00 64.81 118 ALA A CA 1
ATOM 982 C C . ALA A 1 118 ? 3.399 66.884 46.715 1.00 64.81 118 ALA A C 1
ATOM 984 O O . ALA A 1 118 ? 2.349 66.623 46.130 1.00 64.81 118 ALA A O 1
ATOM 985 N N . GLU A 1 119 ? 3.804 66.207 47.787 1.00 62.47 119 GLU A N 1
ATOM 986 C CA . GLU A 1 119 ? 3.042 65.127 48.424 1.00 62.47 119 GLU A CA 1
ATOM 987 C C . GLU A 1 119 ? 2.042 65.725 49.432 1.00 62.47 119 GLU A C 1
ATOM 989 O O . GLU A 1 119 ? 2.391 66.619 50.208 1.00 62.47 119 GLU A O 1
ATOM 994 N N . ARG A 1 120 ? 0.791 65.245 49.436 1.00 68.38 120 ARG A N 1
ATOM 995 C CA . ARG A 1 120 ? -0.261 65.677 50.373 1.00 68.38 120 ARG A CA 1
ATOM 996 C C . ARG A 1 120 ? -0.835 64.467 51.099 1.00 68.38 120 ARG A C 1
ATOM 998 O O . ARG A 1 120 ? -1.338 63.548 50.465 1.00 68.38 120 ARG A O 1
ATOM 1005 N N . GLU A 1 121 ? -0.823 64.496 52.428 1.00 62.88 121 GLU A N 1
ATOM 1006 C CA . GLU A 1 121 ? -1.486 63.470 53.235 1.00 62.88 121 GLU A CA 1
ATOM 1007 C C . GLU A 1 121 ? -3.008 63.688 53.250 1.00 62.88 121 GLU A C 1
ATOM 1009 O O . GLU A 1 121 ? -3.500 64.723 53.711 1.00 62.88 121 GLU A O 1
ATOM 1014 N N . GLU A 1 122 ? -3.765 62.695 52.782 1.00 64.81 122 GLU A N 1
ATOM 1015 C CA . GLU A 1 122 ? -5.227 62.666 52.867 1.00 64.81 122 GLU A CA 1
ATOM 1016 C C . GLU A 1 122 ? -5.687 61.657 53.924 1.00 64.81 122 GLU A C 1
ATOM 1018 O O . GLU A 1 122 ? -5.226 60.517 53.976 1.00 64.81 122 GLU A O 1
ATOM 1023 N N . ARG A 1 123 ? -6.619 62.074 54.787 1.00 65.06 123 ARG A N 1
ATOM 1024 C CA . ARG A 1 123 ? -7.211 61.222 55.827 1.00 65.06 123 ARG A CA 1
ATOM 1025 C C . ARG A 1 123 ? -8.641 60.882 55.427 1.00 65.06 123 ARG A C 1
ATOM 1027 O O . ARG A 1 123 ? -9.434 61.793 55.204 1.00 65.06 123 ARG A O 1
ATOM 1034 N N . TYR A 1 124 ? -8.983 59.597 55.383 1.00 59.91 124 TYR A N 1
ATOM 1035 C CA . TYR A 1 124 ? -10.338 59.129 55.085 1.00 59.91 124 TYR A CA 1
ATOM 1036 C C . TYR A 1 124 ? -10.978 58.452 56.303 1.00 59.91 124 TYR A C 1
ATOM 1038 O O . TYR A 1 124 ? -10.314 57.773 57.085 1.00 59.91 124 TYR A O 1
ATOM 1046 N N . LEU A 1 125 ? -12.289 58.646 56.469 1.00 65.75 125 LEU A N 1
ATOM 1047 C CA . LEU A 1 125 ? -13.084 57.972 57.495 1.00 65.75 125 LEU A CA 1
ATOM 1048 C C . LEU A 1 125 ? -13.638 56.663 56.926 1.00 65.75 125 LEU A C 1
ATOM 1050 O O . LEU A 1 125 ? -14.372 56.672 55.941 1.00 65.75 125 LEU A O 1
ATOM 1054 N N . VAL A 1 126 ? -13.308 55.539 57.563 1.00 56.78 126 VAL A N 1
ATOM 1055 C CA . VAL A 1 126 ? -13.828 54.216 57.190 1.00 56.78 126 VAL A CA 1
ATOM 1056 C C . VAL A 1 126 ? -15.049 53.901 58.047 1.00 56.78 126 VAL A C 1
ATOM 1058 O O . VAL A 1 126 ? -14.926 53.693 59.254 1.00 56.78 126 VAL A O 1
ATOM 1061 N N . GLN A 1 127 ? -16.233 53.837 57.437 1.00 63.94 127 GLN A N 1
ATOM 1062 C CA . GLN A 1 127 ? -17.425 53.335 58.121 1.00 63.94 127 GLN A CA 1
ATOM 1063 C C . GLN A 1 127 ? -17.386 51.804 58.148 1.00 63.94 127 GLN A C 1
ATOM 1065 O O . GLN A 1 127 ? -17.394 51.157 57.103 1.00 63.94 127 GLN A O 1
ATOM 1070 N N . ARG A 1 128 ? -17.327 51.214 59.347 1.00 61.72 128 ARG A N 1
ATOM 1071 C CA . ARG A 1 128 ? -17.419 49.760 59.536 1.00 61.72 128 ARG A CA 1
ATOM 1072 C C . ARG A 1 128 ? -18.888 49.393 59.768 1.00 61.72 128 ARG A C 1
ATOM 1074 O O . ARG A 1 128 ? -19.419 49.781 60.807 1.00 61.72 128 ARG A O 1
ATOM 1081 N N . PRO A 1 129 ? -19.555 48.676 58.848 1.00 67.12 129 PRO A N 1
ATOM 1082 C CA . PRO A 1 129 ? -20.925 48.245 59.080 1.00 67.12 129 PRO A CA 1
ATOM 1083 C C . PRO A 1 129 ? -20.951 47.159 60.159 1.00 67.12 129 PRO A C 1
ATOM 1085 O O . PRO A 1 129 ? -20.183 46.196 60.109 1.00 67.12 129 PRO A O 1
ATOM 1088 N N . VAL A 1 130 ? -21.842 47.321 61.134 1.00 63.91 130 VAL A N 1
ATOM 1089 C CA . VAL A 1 130 ? -22.150 46.285 62.123 1.00 63.91 130 VAL A CA 1
ATOM 1090 C C . VAL A 1 130 ? -23.323 45.480 61.581 1.00 63.91 130 VAL A C 1
ATOM 1092 O O . VAL A 1 130 ? -24.346 46.051 61.212 1.00 63.91 130 VAL A O 1
ATOM 1095 N N . THR A 1 131 ? -23.157 44.164 61.494 1.00 63.78 131 THR A N 1
ATOM 1096 C CA . THR A 1 131 ? -24.217 43.241 61.079 1.00 63.78 131 THR A CA 1
ATOM 1097 C C . THR A 1 131 ? -24.759 42.517 62.303 1.00 63.78 131 THR A C 1
ATOM 1099 O O . THR A 1 131 ? -23.997 42.054 63.150 1.00 63.78 131 THR A O 1
ATOM 1102 N N . GLU A 1 132 ? -26.082 42.446 62.409 1.00 63.94 132 GLU A N 1
ATOM 1103 C CA . GLU A 1 132 ? -26.771 41.686 63.448 1.00 63.94 132 GLU A CA 1
ATOM 1104 C C . GLU A 1 132 ? -27.080 40.286 62.910 1.00 63.94 132 GLU A C 1
ATOM 1106 O O . GLU A 1 132 ? -27.524 40.134 61.772 1.00 63.94 132 GLU A O 1
ATOM 1111 N N . THR A 1 133 ? -26.783 39.253 63.700 1.00 70.56 133 THR A N 1
ATOM 1112 C CA . THR A 1 133 ? -26.977 37.855 63.290 1.00 70.56 133 THR A CA 1
ATOM 1113 C C . THR A 1 133 ? -28.165 37.273 64.049 1.00 70.56 133 THR A C 1
ATOM 1115 O O . THR A 1 133 ? -28.077 37.062 65.256 1.00 70.56 133 THR A O 1
ATOM 1118 N N . GLU A 1 134 ? -29.270 37.001 63.351 1.00 64.56 134 GLU A N 1
ATOM 1119 C CA . GLU A 1 134 ? -30.432 36.290 63.901 1.00 64.56 134 GLU A CA 1
ATOM 1120 C C . GLU A 1 134 ? -30.338 34.802 63.531 1.00 64.56 134 GLU A C 1
ATOM 1122 O O . GLU A 1 134 ? -30.206 34.446 62.358 1.00 64.56 134 GLU A O 1
ATOM 1127 N N . MET A 1 135 ? -30.408 33.919 64.528 1.00 62.53 135 MET A N 1
ATOM 1128 C CA . MET A 1 135 ? -30.391 32.470 64.318 1.00 62.53 135 MET A CA 1
ATOM 1129 C C . MET A 1 135 ? -31.828 31.948 64.247 1.00 62.53 135 MET A C 1
ATOM 1131 O O . MET A 1 135 ? -32.597 32.123 65.191 1.00 62.53 135 MET A O 1
ATOM 1135 N N . ARG A 1 136 ? -32.188 31.278 63.145 1.00 69.38 136 ARG A N 1
ATOM 1136 C CA . ARG A 1 136 ? -33.484 30.601 62.981 1.00 69.38 136 ARG A CA 1
ATOM 1137 C C . ARG A 1 136 ? -33.302 29.100 62.837 1.00 69.38 136 ARG A C 1
ATOM 1139 O O . ARG A 1 136 ? -32.554 28.644 61.976 1.00 69.38 136 ARG A O 1
ATOM 1146 N N . GLU A 1 137 ? -34.043 28.336 63.631 1.00 62.25 137 GLU A N 1
ATOM 1147 C CA . GLU A 1 137 ? -34.159 26.892 63.442 1.00 62.25 137 GLU A CA 1
ATOM 1148 C C . GLU A 1 137 ? -35.114 26.580 62.285 1.00 62.25 137 GLU A C 1
ATOM 1150 O O . GLU A 1 137 ? -36.269 27.006 62.270 1.00 62.25 137 GLU A O 1
ATOM 1155 N N . GLN A 1 138 ? -34.627 25.809 61.312 1.00 63.38 138 GLN A N 1
ATOM 1156 C CA . GLN A 1 138 ? -35.437 25.237 60.240 1.00 63.38 138 GLN A CA 1
ATOM 1157 C C . GLN A 1 138 ? -35.402 23.715 60.330 1.00 63.38 138 GLN A C 1
ATOM 1159 O O . GLN A 1 138 ? -34.338 23.098 60.285 1.00 63.38 138 GLN A O 1
ATOM 1164 N N . GLN A 1 139 ? -36.581 23.103 60.405 1.00 64.31 139 GLN A N 1
ATOM 1165 C CA . GLN A 1 139 ? -36.733 21.655 60.316 1.00 64.31 139 GLN A CA 1
ATOM 1166 C C . GLN A 1 139 ? -37.121 21.273 58.887 1.00 64.31 139 GLN A C 1
ATOM 1168 O O . GLN A 1 139 ? -38.028 21.868 58.306 1.00 64.31 139 GLN A O 1
ATOM 1173 N N . HIS A 1 140 ? -36.450 20.270 58.320 1.00 60.88 140 HIS A N 1
ATOM 1174 C CA . HIS A 1 140 ? -36.792 19.711 57.014 1.00 60.88 140 HIS A CA 1
ATOM 1175 C C . HIS A 1 140 ? -36.964 18.194 57.110 1.00 60.88 140 HIS A C 1
ATOM 1177 O O . HIS A 1 140 ? -36.252 17.510 57.843 1.00 60.88 140 HIS A O 1
ATOM 1183 N N . VAL A 1 141 ? -37.931 17.664 56.360 1.00 71.00 141 VAL A N 1
ATOM 1184 C CA . VAL A 1 141 ? -38.232 16.230 56.325 1.00 71.00 141 VAL A CA 1
ATOM 1185 C C . VAL A 1 141 ? -37.424 15.576 55.210 1.00 71.00 141 VAL A C 1
ATOM 1187 O O . VAL A 1 141 ? -37.591 15.912 54.038 1.00 71.00 141 VAL A O 1
ATOM 1190 N N . VAL A 1 142 ? -36.579 14.609 55.564 1.00 63.16 142 VAL A N 1
ATOM 1191 C CA . VAL A 1 142 ? -35.787 13.836 54.599 1.00 63.16 142 VAL A CA 1
ATOM 1192 C C . VAL A 1 142 ? -36.524 12.545 54.254 1.00 63.16 142 VAL A C 1
ATOM 1194 O O . VAL A 1 142 ? -36.760 11.702 55.117 1.00 63.16 142 VAL A O 1
ATOM 1197 N N . ARG A 1 143 ? -36.871 12.363 52.976 1.00 72.88 143 ARG A N 1
ATOM 1198 C CA . ARG A 1 143 ? -37.383 11.084 52.465 1.00 72.88 143 ARG A CA 1
ATOM 1199 C C . ARG A 1 143 ? -36.214 10.254 51.955 1.00 72.88 143 ARG A C 1
ATOM 1201 O O . ARG A 1 143 ? -35.526 10.664 51.024 1.00 72.88 143 ARG A O 1
ATOM 1208 N N . ARG A 1 144 ? -35.993 9.087 52.559 1.00 67.00 144 ARG A N 1
ATOM 1209 C CA . ARG A 1 144 ? -34.958 8.144 52.125 1.00 67.00 144 ARG A CA 1
ATOM 1210 C C . ARG A 1 144 ? -35.573 7.171 51.109 1.00 67.00 144 ARG A C 1
ATOM 1212 O O . ARG A 1 144 ? -36.503 6.459 51.486 1.00 67.00 144 ARG A O 1
ATOM 1219 N N . PRO A 1 145 ? -35.122 7.145 49.842 1.00 61.88 145 PRO A N 1
ATOM 1220 C CA . PRO A 1 145 ? -35.664 6.212 48.866 1.00 61.88 145 PRO A CA 1
ATOM 1221 C C . PRO A 1 145 ? -35.183 4.796 49.188 1.00 61.88 145 PRO A C 1
ATOM 1223 O O . PRO A 1 145 ? -33.989 4.566 49.386 1.00 61.88 145 PRO A O 1
ATOM 1226 N N . VAL A 1 146 ? -36.124 3.858 49.243 1.00 72.62 146 VAL A N 1
ATOM 1227 C CA . VAL A 1 146 ? -35.826 2.426 49.306 1.00 72.62 146 VAL A CA 1
ATOM 1228 C C . VAL A 1 146 ? -35.757 1.922 47.871 1.00 72.62 146 VAL A C 1
ATOM 1230 O O . VAL A 1 146 ? -36.670 2.170 47.087 1.00 72.62 146 VAL A O 1
ATOM 1233 N N . GLN A 1 147 ? -34.652 1.273 47.521 1.00 71.19 147 GLN A N 1
ATOM 1234 C CA . GLN A 1 147 ? -34.466 0.647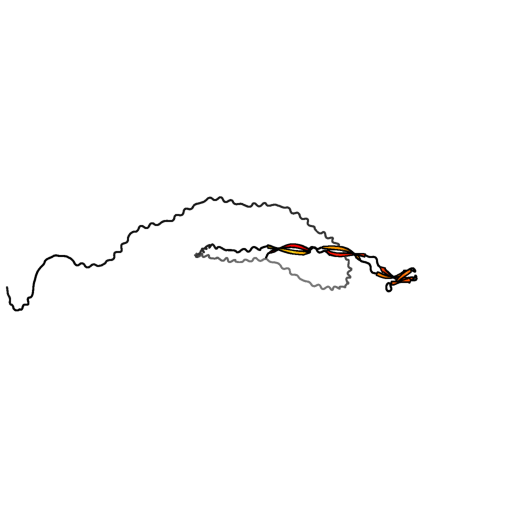 46.216 1.00 71.19 147 GLN A CA 1
ATOM 1235 C C . GLN A 1 147 ? -34.653 -0.862 46.360 1.00 71.19 147 GLN A C 1
ATOM 1237 O O . GLN A 1 147 ? -34.118 -1.463 47.291 1.00 71.19 147 GLN A O 1
ATOM 1242 N N . GLU A 1 148 ? -35.399 -1.460 45.436 1.00 71.50 148 GLU A N 1
ATOM 1243 C CA . GLU A 1 148 ? -35.579 -2.906 45.341 1.00 71.50 148 GLU A CA 1
ATOM 1244 C C . GLU A 1 148 ? -34.730 -3.444 44.189 1.00 71.50 148 GLU A C 1
ATOM 1246 O O . GLU A 1 148 ? -34.840 -2.990 43.049 1.00 71.50 148 GLU A O 1
ATOM 1251 N N . THR A 1 149 ? -33.861 -4.408 44.486 1.00 75.94 149 THR A N 1
ATOM 1252 C CA . THR A 1 149 ? -33.044 -5.077 43.471 1.00 75.94 149 THR A CA 1
ATOM 1253 C C . THR A 1 149 ? -33.813 -6.274 42.927 1.00 75.94 149 THR A C 1
ATOM 1255 O O . THR A 1 149 ? -34.046 -7.243 43.649 1.00 75.94 149 THR A O 1
ATOM 1258 N N . VAL A 1 150 ? -34.188 -6.224 41.649 1.00 77.50 150 VAL A N 1
ATOM 1259 C CA . VAL A 1 150 ? -34.840 -7.337 40.945 1.00 77.50 150 VAL A CA 1
ATOM 1260 C C . VAL A 1 150 ? -33.808 -8.048 40.076 1.00 77.50 150 VAL A C 1
ATOM 1262 O O . VAL A 1 150 ? -33.156 -7.428 39.238 1.00 77.50 150 VAL A O 1
ATOM 1265 N N . MET A 1 151 ? -33.659 -9.358 40.263 1.00 75.56 151 MET A N 1
ATOM 1266 C CA . MET A 1 151 ? -32.800 -10.181 39.412 1.00 75.56 151 MET A CA 1
ATOM 1267 C C . MET A 1 151 ? -33.525 -10.483 38.100 1.00 75.56 151 MET A C 1
ATOM 1269 O O . MET A 1 151 ? -34.599 -11.081 38.108 1.00 75.56 151 MET A O 1
ATOM 1273 N N . GLN A 1 152 ? -32.929 -10.088 36.975 1.00 70.50 152 GLN A N 1
ATOM 1274 C CA . GLN A 1 152 ? -33.461 -10.355 35.642 1.00 70.50 152 GLN A CA 1
ATOM 1275 C C . GLN A 1 152 ? -32.508 -11.272 34.875 1.00 70.50 152 GLN A C 1
ATOM 1277 O O . GLN A 1 152 ? -31.337 -10.950 34.677 1.00 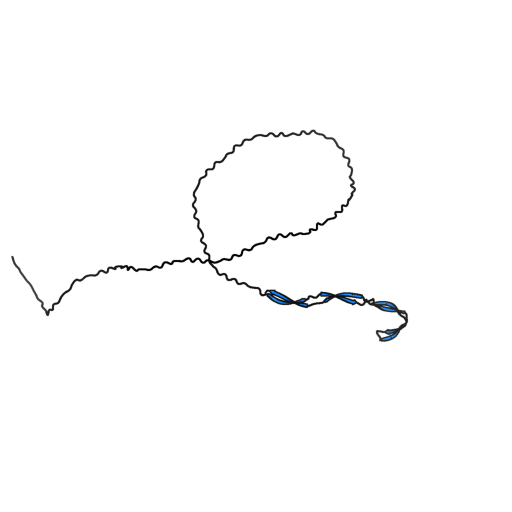70.50 152 GLN A O 1
ATOM 12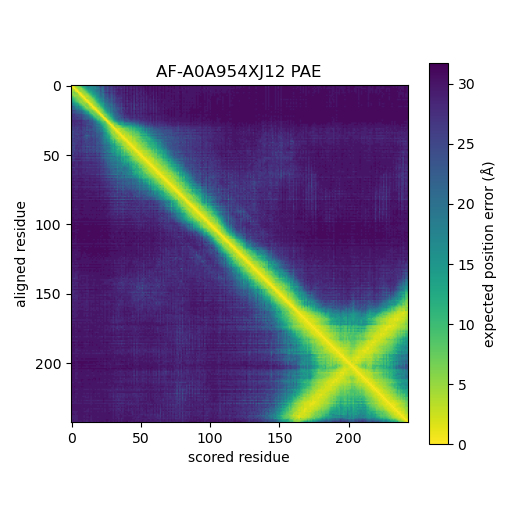82 N N . THR A 1 153 ? -33.012 -12.414 34.412 1.00 75.44 153 THR A N 1
ATOM 1283 C CA . THR A 1 153 ? -32.265 -13.294 33.512 1.00 75.44 153 THR A CA 1
ATOM 1284 C C . THR A 1 153 ? -32.252 -12.677 32.116 1.00 75.44 153 THR A C 1
ATOM 1286 O O . THR A 1 153 ? -33.287 -12.615 31.455 1.00 75.44 153 THR A O 1
ATOM 1289 N N . GLN A 1 154 ? -31.088 -12.212 31.665 1.00 74.00 154 GLN A N 1
ATOM 1290 C CA . GLN A 1 154 ? -30.888 -11.769 30.286 1.00 74.00 154 GLN A CA 1
ATOM 1291 C C . GLN A 1 154 ? -30.310 -12.921 29.465 1.00 74.00 154 GLN A C 1
ATOM 1293 O O . GLN A 1 154 ? -29.270 -13.480 29.807 1.00 74.00 154 GLN A O 1
ATOM 1298 N N . GLN A 1 155 ? -31.002 -13.291 28.390 1.00 75.38 155 GLN A N 1
ATOM 1299 C CA . GLN A 1 155 ? -30.505 -14.254 27.414 1.00 75.38 155 GLN A CA 1
ATOM 1300 C C . GLN A 1 155 ? -29.838 -13.472 26.282 1.00 75.38 155 GLN A C 1
ATOM 1302 O O . GLN A 1 155 ? -30.499 -12.690 25.601 1.00 75.38 155 GLN A O 1
ATOM 1307 N N . GLN A 1 156 ? -28.532 -13.661 26.095 1.00 71.69 156 GLN A N 1
ATOM 1308 C CA . GLN A 1 156 ? -27.799 -13.074 24.978 1.00 71.69 156 GLN A CA 1
ATOM 1309 C C . GLN A 1 156 ? -27.547 -14.148 23.920 1.00 71.69 156 GLN A C 1
ATOM 1311 O O . GLN A 1 156 ? -26.990 -15.203 24.214 1.00 71.69 156 GLN A O 1
ATOM 1316 N N . CYS A 1 157 ? -27.949 -13.868 22.682 1.00 77.19 157 CYS A N 1
ATOM 1317 C CA . CYS A 1 157 ? -27.529 -14.651 21.530 1.00 77.19 157 CYS A CA 1
ATOM 1318 C C . CYS A 1 157 ? -26.165 -14.121 21.073 1.00 77.19 157 CYS A C 1
ATOM 1320 O O . CYS A 1 157 ? -26.044 -12.949 20.714 1.00 77.19 157 CYS A O 1
ATOM 1322 N N . VAL A 1 158 ? -25.139 -14.969 21.134 1.00 73.88 158 VAL A N 1
ATOM 1323 C CA . VAL A 1 158 ? -23.809 -14.677 20.594 1.00 73.88 158 VAL A CA 1
ATOM 1324 C C . VAL A 1 158 ? -23.705 -15.386 19.250 1.00 73.88 158 VAL A C 1
ATOM 1326 O O . VAL A 1 158 ? -23.862 -16.603 19.183 1.00 73.88 158 VAL A O 1
ATOM 1329 N N . VAL A 1 159 ? -23.481 -14.623 18.182 1.00 79.50 159 VAL A N 1
ATOM 1330 C CA . VAL A 1 159 ? -23.250 -15.167 16.840 1.00 79.50 159 VAL A CA 1
ATOM 1331 C C . VAL A 1 159 ? -21.746 -15.198 16.610 1.00 79.50 159 VAL A C 1
ATOM 1333 O O . VAL A 1 159 ? -21.105 -14.149 16.551 1.00 79.50 159 VAL A O 1
ATOM 1336 N N . GLU A 1 160 ? -21.180 -16.397 16.512 1.00 80.38 160 GLU A N 1
ATOM 1337 C CA . GLU A 1 160 ? -19.771 -16.584 16.167 1.00 80.38 160 GLU A CA 1
ATOM 1338 C C . GLU A 1 160 ? -19.620 -16.657 14.639 1.00 80.38 160 GLU A C 1
ATOM 1340 O O . GLU A 1 160 ? -20.334 -17.432 13.994 1.00 80.38 160 GLU A O 1
ATOM 1345 N N . PRO A 1 161 ? -18.717 -15.867 14.027 1.00 79.00 161 PRO A N 1
ATOM 1346 C CA . PRO A 1 161 ? -18.517 -15.910 12.586 1.00 79.00 161 PRO A CA 1
ATOM 1347 C C . PRO A 1 161 ? -17.790 -17.197 12.189 1.00 79.00 161 PRO A C 1
ATOM 1349 O O . PRO A 1 161 ? -16.673 -17.475 12.634 1.00 79.00 161 PRO A O 1
ATOM 1352 N N . VAL A 1 162 ? -18.405 -17.977 11.301 1.00 84.44 162 VAL A N 1
ATOM 1353 C CA . VAL A 1 162 ? -17.783 -19.181 10.746 1.00 84.44 162 VAL A CA 1
ATOM 1354 C C . VAL A 1 162 ? -16.829 -18.772 9.627 1.00 84.44 162 VAL A C 1
ATOM 1356 O O . VAL A 1 162 ? -17.228 -18.177 8.625 1.00 84.44 162 VAL A O 1
ATOM 1359 N N . THR A 1 163 ? -15.548 -19.107 9.788 1.00 86.00 163 THR A N 1
ATOM 1360 C CA . THR A 1 163 ? -14.539 -18.902 8.743 1.00 86.00 163 THR A CA 1
ATOM 1361 C C . THR A 1 163 ? -14.492 -20.129 7.840 1.00 86.00 163 THR A C 1
ATOM 1363 O O . THR A 1 163 ? -14.162 -21.223 8.292 1.00 86.00 163 THR A O 1
ATOM 1366 N N . THR A 1 164 ? -14.796 -19.954 6.555 1.00 88.00 164 THR A N 1
ATOM 1367 C CA . THR A 1 164 ? -14.664 -21.006 5.536 1.00 88.00 164 THR A CA 1
ATOM 1368 C C . THR A 1 164 ? -13.451 -20.735 4.652 1.00 88.00 164 THR A C 1
ATOM 1370 O O . THR A 1 164 ? -13.123 -19.585 4.371 1.00 88.00 164 THR A O 1
ATOM 1373 N N . MET A 1 165 ? -12.747 -21.786 4.230 1.00 91.94 165 MET A N 1
ATOM 1374 C CA . MET A 1 165 ? -11.590 -21.648 3.341 1.00 91.94 165 MET A CA 1
ATOM 1375 C C . MET A 1 165 ? -12.064 -21.659 1.891 1.00 91.94 165 MET A C 1
ATOM 1377 O O . MET A 1 165 ? -12.677 -22.630 1.446 1.00 91.94 165 MET A O 1
ATOM 1381 N N . ARG A 1 166 ? -11.770 -20.589 1.150 1.00 89.94 166 ARG A N 1
ATOM 1382 C CA . ARG A 1 166 ? -12.018 -20.507 -0.290 1.00 89.94 166 ARG A CA 1
ATOM 1383 C C . ARG A 1 166 ? -10.699 -20.642 -1.037 1.00 89.94 166 ARG A C 1
ATOM 1385 O O . ARG A 1 166 ? -9.729 -19.949 -0.735 1.00 89.94 166 ARG A O 1
ATOM 1392 N N . THR A 1 167 ? -10.678 -21.507 -2.045 1.00 92.75 167 THR A N 1
ATOM 1393 C CA . THR A 1 167 ? -9.537 -21.620 -2.956 1.00 92.75 167 THR A CA 1
ATOM 1394 C C . THR A 1 167 ? -9.629 -20.543 -4.034 1.00 92.75 167 THR A C 1
ATOM 1396 O O . THR A 1 167 ? -10.630 -20.454 -4.745 1.00 92.75 167 THR A O 1
ATOM 1399 N N . GLU A 1 168 ? -8.581 -19.735 -4.157 1.00 93.12 168 GLU A N 1
ATOM 1400 C CA . GLU A 1 168 ? -8.409 -18.737 -5.210 1.00 93.12 168 GLU A CA 1
ATOM 1401 C C . GLU A 1 168 ? -7.144 -19.054 -6.017 1.00 93.12 168 GLU A C 1
ATOM 1403 O O . GLU A 1 168 ? -6.109 -19.424 -5.456 1.00 93.12 168 GLU A O 1
ATOM 1408 N N . MET A 1 169 ? -7.231 -18.934 -7.342 1.00 94.31 169 MET A N 1
ATOM 1409 C CA . MET A 1 169 ? -6.094 -19.122 -8.244 1.00 94.31 169 MET A CA 1
ATOM 1410 C C . MET A 1 169 ? -5.383 -17.782 -8.408 1.00 94.31 169 MET A C 1
ATOM 1412 O O . MET A 1 169 ? -5.929 -16.869 -9.024 1.00 94.31 169 MET A O 1
ATOM 1416 N N . VAL A 1 170 ? -4.180 -17.662 -7.848 1.00 93.75 170 VAL A N 1
ATOM 1417 C CA . VAL A 1 170 ? -3.401 -16.419 -7.877 1.00 93.75 170 VAL A CA 1
ATOM 1418 C C . VAL A 1 170 ? -2.161 -16.631 -8.733 1.00 93.75 170 VAL A C 1
ATOM 1420 O O . VAL A 1 170 ? -1.403 -17.573 -8.510 1.00 93.75 170 VAL A O 1
ATOM 1423 N N . ASP A 1 171 ? -1.947 -15.747 -9.704 1.00 95.00 171 ASP A N 1
ATOM 1424 C CA . ASP A 1 171 ? -0.724 -15.739 -10.501 1.00 95.00 171 ASP A CA 1
ATOM 1425 C C . ASP A 1 171 ? 0.429 -15.110 -9.704 1.00 95.00 171 ASP A C 1
ATOM 1427 O O . ASP A 1 171 ? 0.388 -13.938 -9.331 1.00 95.00 171 ASP A O 1
ATOM 1431 N N . GLN A 1 172 ? 1.444 -15.919 -9.416 1.00 91.31 172 GLN A N 1
ATOM 1432 C CA . GLN A 1 172 ? 2.706 -15.549 -8.773 1.00 91.31 172 GLN A CA 1
ATOM 1433 C C . GLN A 1 172 ? 3.856 -15.593 -9.789 1.00 91.31 172 GLN A C 1
ATOM 1435 O O . GLN A 1 172 ? 4.969 -16.027 -9.477 1.00 91.31 172 GLN A O 1
ATOM 1440 N N . GLY A 1 173 ? 3.562 -15.225 -11.036 1.00 93.88 173 GLY A N 1
ATOM 1441 C CA . GLY A 1 173 ? 4.533 -15.174 -12.115 1.00 93.88 173 GLY A CA 1
ATOM 1442 C C . GLY A 1 173 ? 5.612 -14.114 -11.910 1.00 93.88 173 GLY A C 1
ATOM 1443 O O . GLY A 1 173 ? 5.571 -13.273 -11.009 1.00 93.88 173 GLY A O 1
ATOM 1444 N N . TYR A 1 174 ? 6.616 -14.166 -12.773 1.00 95.75 174 TYR A N 1
ATOM 1445 C CA . TYR A 1 174 ? 7.755 -13.258 -12.743 1.00 95.75 174 TYR A CA 1
ATOM 1446 C C . TYR A 1 174 ? 8.230 -12.947 -14.158 1.00 95.75 174 TYR A C 1
ATOM 1448 O O . TYR A 1 174 ? 7.950 -13.665 -15.117 1.00 95.75 174 TYR A O 1
ATOM 1456 N N . PHE A 1 175 ? 8.957 -11.843 -14.300 1.00 95.31 175 PHE A N 1
ATOM 1457 C CA . PHE A 1 175 ? 9.555 -11.477 -15.576 1.00 95.31 175 PHE A CA 1
ATOM 1458 C C . PHE A 1 175 ? 10.934 -12.105 -15.723 1.00 95.31 175 PHE A C 1
ATOM 1460 O O . PHE A 1 175 ? 11.796 -11.913 -14.863 1.00 95.31 175 PHE A O 1
ATOM 1467 N N . VAL A 1 176 ? 11.145 -12.784 -16.846 1.00 95.75 176 VAL A N 1
ATOM 1468 C CA . VAL A 1 176 ? 12.432 -13.344 -17.252 1.00 95.75 176 VAL A CA 1
ATOM 1469 C C . VAL A 1 176 ? 12.954 -12.579 -18.455 1.00 95.75 176 VAL A C 1
ATOM 1471 O O . VAL A 1 176 ? 12.223 -12.300 -19.406 1.00 95.75 176 VAL A O 1
ATOM 1474 N N . ASP A 1 177 ? 14.239 -12.255 -18.409 1.00 96.25 177 ASP A N 1
ATOM 1475 C CA . ASP A 1 177 ? 14.950 -11.661 -19.529 1.00 96.25 177 ASP A CA 1
ATOM 1476 C C . ASP A 1 177 ? 15.452 -12.787 -20.441 1.00 96.25 177 ASP A C 1
ATOM 1478 O O . ASP A 1 177 ? 16.338 -13.561 -20.075 1.00 96.25 177 ASP A O 1
ATOM 1482 N N . GLN A 1 178 ? 14.862 -12.901 -21.631 1.00 93.38 178 GLN A N 1
ATOM 1483 C CA . GLN A 1 178 ? 15.240 -13.878 -22.647 1.00 93.38 178 GLN A CA 1
ATOM 1484 C C . GLN A 1 178 ? 16.095 -13.198 -23.719 1.00 93.38 178 GLN A C 1
ATOM 1486 O O . GLN A 1 178 ? 15.691 -12.196 -24.308 1.00 93.38 178 GLN A O 1
ATOM 1491 N N . GLN A 1 179 ? 17.277 -13.749 -24.004 1.00 94.06 179 GLN A N 1
ATOM 1492 C CA . GLN A 1 179 ? 18.094 -13.283 -25.124 1.00 94.06 179 GLN A CA 1
ATOM 1493 C C . GLN A 1 179 ? 17.572 -13.884 -26.427 1.00 94.06 179 GLN A C 1
ATOM 1495 O O . GLN A 1 179 ? 17.589 -15.101 -26.611 1.00 94.06 179 GLN A O 1
ATOM 1500 N N . VAL A 1 180 ? 17.110 -13.027 -27.334 1.00 93.94 180 VAL A N 1
ATOM 1501 C CA . VAL A 1 180 ? 16.624 -13.422 -28.657 1.00 93.94 180 VAL A CA 1
ATOM 1502 C C . VAL A 1 180 ? 17.545 -12.825 -29.714 1.00 93.94 180 VAL A C 1
ATOM 1504 O O . VAL A 1 180 ? 17.853 -11.633 -29.695 1.00 93.94 180 VAL A O 1
ATOM 1507 N N . CYS A 1 181 ? 17.998 -13.660 -30.648 1.00 93.31 181 CYS A N 1
ATOM 1508 C CA . CYS A 1 181 ? 18.788 -13.212 -31.789 1.00 93.31 181 CYS A CA 1
ATOM 1509 C C . CYS A 1 181 ? 17.853 -12.604 -32.841 1.00 93.31 181 CYS A C 1
ATOM 1511 O O . CYS A 1 181 ? 17.089 -13.320 -33.487 1.00 93.31 181 CYS A O 1
ATOM 1513 N N . GLN A 1 182 ? 17.895 -11.283 -32.999 1.00 91.69 182 GLN A N 1
ATOM 1514 C CA . GLN A 1 182 ? 17.156 -10.573 -34.036 1.00 91.69 182 GLN A CA 1
ATOM 1515 C C . GLN A 1 182 ? 18.063 -10.377 -35.252 1.00 91.69 182 GLN A C 1
ATOM 1517 O O . GLN A 1 182 ? 19.166 -9.832 -35.156 1.00 91.69 182 GLN A O 1
ATOM 1522 N N . THR A 1 183 ? 17.613 -10.843 -36.417 1.00 93.06 183 THR A N 1
ATOM 1523 C CA . THR A 1 183 ? 18.353 -10.667 -37.670 1.00 93.06 183 THR A CA 1
ATOM 1524 C C . THR A 1 183 ? 18.369 -9.199 -38.073 1.00 93.06 183 THR A C 1
ATOM 1526 O O . THR A 1 183 ? 17.327 -8.542 -38.062 1.00 93.06 183 THR A O 1
ATOM 1529 N N . GLY A 1 184 ? 19.537 -8.692 -38.466 1.00 90.56 184 GLY A N 1
ATOM 1530 C CA . GLY A 1 184 ? 19.667 -7.318 -38.930 1.00 90.56 184 GLY A CA 1
ATOM 1531 C C . GLY A 1 184 ? 18.889 -7.067 -40.230 1.00 90.56 184 GLY A C 1
ATOM 1532 O O . GLY A 1 184 ? 18.621 -8.005 -40.992 1.00 90.56 184 GLY A O 1
ATOM 1533 N N . PRO A 1 185 ? 18.529 -5.803 -40.511 1.00 90.62 185 PRO A N 1
ATOM 1534 C CA . PRO A 1 185 ? 17.821 -5.446 -41.732 1.00 90.62 185 PRO A CA 1
ATOM 1535 C C . PRO A 1 185 ? 18.668 -5.746 -42.974 1.00 90.62 185 PRO A C 1
ATOM 1537 O O . PRO A 1 185 ? 19.874 -5.484 -43.007 1.00 90.62 185 PRO A O 1
ATOM 1540 N N . THR A 1 186 ? 18.015 -6.244 -44.021 1.00 93.69 186 THR A N 1
ATOM 1541 C CA . THR A 1 186 ? 18.634 -6.469 -45.331 1.00 93.69 186 THR A CA 1
ATOM 1542 C C . THR A 1 186 ? 18.523 -5.206 -46.176 1.00 93.69 186 THR A C 1
ATOM 1544 O O . THR A 1 186 ? 17.442 -4.632 -46.306 1.00 93.69 186 THR A O 1
ATOM 1547 N N . ARG A 1 187 ? 19.639 -4.753 -46.757 1.00 91.38 187 ARG A N 1
ATOM 1548 C CA . ARG A 1 187 ? 19.665 -3.603 -47.673 1.00 91.38 187 ARG A CA 1
ATOM 1549 C C . ARG A 1 187 ? 20.350 -3.984 -48.976 1.00 91.38 187 ARG A C 1
ATOM 1551 O O . ARG A 1 187 ? 21.375 -4.661 -48.960 1.00 91.38 187 ARG A O 1
ATOM 1558 N N . ASN A 1 188 ? 19.812 -3.515 -50.098 1.00 93.50 188 ASN A N 1
ATOM 1559 C CA . ASN A 1 188 ? 20.451 -3.701 -51.397 1.00 93.50 188 ASN A CA 1
ATOM 1560 C C . ASN A 1 188 ? 21.633 -2.737 -51.530 1.00 93.50 188 ASN A C 1
ATOM 1562 O O . ASN A 1 188 ? 21.492 -1.536 -51.294 1.00 93.50 188 ASN A O 1
ATOM 1566 N N . ARG A 1 189 ? 22.796 -3.258 -51.922 1.00 91.44 189 ARG A N 1
ATOM 1567 C CA . ARG A 1 189 ? 24.003 -2.475 -52.205 1.00 91.44 189 ARG A CA 1
ATOM 1568 C C . ARG A 1 189 ? 24.566 -2.877 -53.565 1.00 91.44 189 ARG A C 1
ATOM 1570 O O . ARG A 1 189 ? 24.497 -4.039 -53.944 1.00 91.44 189 ARG A O 1
ATOM 1577 N N . LEU A 1 190 ? 25.148 -1.918 -54.285 1.00 93.94 190 LEU A N 1
ATOM 1578 C CA . LEU A 1 190 ? 25.955 -2.212 -55.469 1.00 93.94 190 LEU A CA 1
ATOM 1579 C C . LEU A 1 190 ? 27.260 -2.896 -55.050 1.00 93.94 190 LEU A C 1
ATOM 1581 O O . LEU A 1 190 ? 28.093 -2.294 -54.366 1.00 93.94 190 LEU A O 1
ATOM 1585 N N . GLN A 1 191 ? 27.430 -4.145 -55.469 1.00 92.00 191 GLN A N 1
ATOM 1586 C CA . GLN A 1 191 ? 28.629 -4.939 -55.237 1.00 92.00 191 GLN A CA 1
ATOM 1587 C C . GLN A 1 191 ? 29.167 -5.453 -56.569 1.00 92.00 191 GLN A C 1
ATOM 1589 O O . GLN A 1 191 ? 28.407 -5.855 -57.450 1.00 92.00 191 GLN A O 1
ATOM 1594 N N . TRP A 1 192 ? 30.489 -5.435 -56.720 1.00 93.38 192 TRP A N 1
ATOM 1595 C CA . TRP A 1 192 ? 31.131 -6.076 -57.857 1.00 93.38 192 TRP A CA 1
ATOM 1596 C C . TRP A 1 192 ? 31.074 -7.595 -57.685 1.00 93.38 192 TRP A C 1
ATOM 1598 O O . TRP A 1 192 ? 31.616 -8.123 -56.713 1.00 93.38 192 TRP A O 1
ATOM 1608 N N . LEU A 1 193 ? 30.437 -8.287 -58.627 1.00 91.44 193 LEU A N 1
ATOM 1609 C CA . LEU A 1 193 ? 30.448 -9.746 -58.708 1.00 91.44 193 LEU A CA 1
ATOM 1610 C C . LEU A 1 193 ? 31.312 -10.179 -59.890 1.00 91.44 193 LEU A C 1
ATOM 1612 O O . LEU A 1 193 ? 31.269 -9.571 -60.963 1.00 91.44 193 LEU A O 1
ATOM 1616 N N . SER A 1 194 ? 32.095 -11.239 -59.704 1.00 92.88 194 SER A N 1
ATOM 1617 C CA . SER A 1 194 ? 32.787 -11.908 -60.806 1.00 92.88 194 SER A CA 1
ATOM 1618 C C . SER A 1 194 ? 31.782 -12.596 -61.732 1.00 92.88 194 SER A C 1
ATOM 1620 O O . SER A 1 194 ? 30.672 -12.924 -61.315 1.00 92.88 194 SER A O 1
ATOM 1622 N N . GLY A 1 195 ? 32.171 -12.823 -62.990 1.00 92.94 195 GLY A N 1
ATOM 1623 C CA . GLY A 1 195 ? 31.328 -13.561 -63.931 1.00 92.94 195 GLY A CA 1
ATOM 1624 C C . GLY A 1 195 ? 31.011 -14.956 -63.393 1.00 92.94 195 GLY A C 1
ATOM 1625 O O . GLY A 1 195 ? 31.926 -15.684 -63.012 1.00 92.94 195 GLY A O 1
ATOM 1626 N N . GLN A 1 196 ? 29.726 -15.294 -63.321 1.00 92.06 196 GLN A N 1
ATOM 1627 C CA . GLN A 1 196 ? 29.247 -16.543 -62.735 1.00 92.06 196 GLN A CA 1
ATOM 1628 C C . GLN A 1 196 ? 27.932 -16.982 -63.378 1.00 92.06 196 GLN A C 1
ATOM 1630 O O . GLN A 1 196 ? 27.204 -16.178 -63.963 1.00 92.06 196 GLN A O 1
ATOM 1635 N N . TYR A 1 197 ? 27.621 -18.268 -63.255 1.00 91.38 197 TYR A N 1
ATOM 1636 C CA . TYR A 1 197 ? 26.295 -18.777 -63.576 1.00 91.38 197 TYR A CA 1
ATOM 1637 C C . TYR A 1 197 ? 25.337 -18.421 -62.437 1.00 91.38 197 TYR A C 1
ATOM 1639 O O . TYR A 1 197 ? 25.610 -18.727 -61.279 1.00 91.38 197 TYR A O 1
ATOM 1647 N N . TYR A 1 198 ? 24.234 -17.756 -62.769 1.00 87.25 198 TYR A N 1
ATOM 1648 C CA . TYR A 1 198 ? 23.193 -17.344 -61.834 1.00 87.25 198 TYR A CA 1
ATOM 1649 C C . TYR A 1 198 ? 21.871 -18.013 -62.212 1.00 87.25 198 TYR A C 1
ATOM 1651 O O . TYR A 1 198 ? 21.518 -18.073 -63.390 1.00 87.25 198 TYR A O 1
ATOM 1659 N N . THR A 1 199 ? 21.142 -18.515 -61.217 1.00 92.50 199 THR A N 1
ATOM 1660 C CA . THR A 1 199 ? 19.811 -19.100 -61.411 1.00 92.50 199 THR A CA 1
ATOM 1661 C C . THR A 1 199 ? 18.759 -18.015 -61.235 1.00 92.50 199 THR A C 1
ATOM 1663 O O . THR A 1 199 ? 18.661 -17.431 -60.156 1.00 92.50 199 THR A O 1
ATOM 1666 N N . ASP A 1 200 ? 17.968 -17.754 -62.275 1.00 86.94 200 ASP A N 1
ATOM 1667 C CA . ASP A 1 200 ? 16.861 -16.800 -62.195 1.00 86.94 200 ASP A CA 1
ATOM 1668 C C . ASP A 1 200 ? 15.778 -17.327 -61.230 1.00 86.94 200 ASP A C 1
ATOM 1670 O O . ASP A 1 200 ? 15.219 -18.399 -61.477 1.00 86.94 200 ASP A O 1
ATOM 1674 N N . PRO A 1 201 ? 15.453 -16.611 -60.136 1.00 85.00 201 PRO A N 1
ATOM 1675 C CA . PRO A 1 201 ? 14.474 -17.065 -59.153 1.00 85.00 201 PRO A CA 1
ATOM 1676 C C . PRO A 1 201 ? 13.040 -17.127 -59.697 1.00 85.00 201 PRO A C 1
ATOM 1678 O O . PRO A 1 201 ? 12.199 -17.769 -59.073 1.00 85.00 201 PRO A O 1
ATOM 1681 N N . VAL A 1 202 ? 12.739 -16.474 -60.826 1.00 90.06 202 VAL A N 1
ATOM 1682 C CA . VAL A 1 202 ? 11.387 -16.451 -61.412 1.00 90.06 202 VAL A CA 1
ATOM 1683 C C . VAL A 1 202 ? 11.179 -17.592 -62.407 1.00 90.06 202 VAL A C 1
ATOM 1685 O O . VAL A 1 202 ? 10.101 -18.181 -62.453 1.00 90.06 202 VAL A O 1
ATOM 1688 N N . THR A 1 203 ? 12.197 -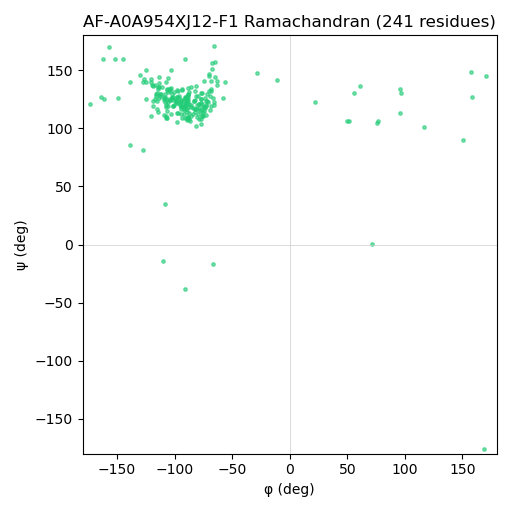17.919 -63.202 1.00 88.50 203 THR A N 1
ATOM 1689 C CA . THR A 1 203 ? 12.088 -18.912 -64.285 1.00 88.50 203 THR A CA 1
ATOM 1690 C C . THR A 1 203 ? 12.846 -20.213 -64.010 1.00 88.50 203 THR A C 1
ATOM 1692 O O . THR A 1 203 ? 12.620 -21.207 -64.696 1.00 88.50 203 THR A O 1
ATOM 1695 N N . GLY A 1 204 ? 13.743 -20.234 -63.019 1.00 91.44 204 GLY A N 1
ATOM 1696 C CA . GLY A 1 204 ? 14.574 -21.387 -62.662 1.00 91.44 204 GLY A CA 1
ATOM 1697 C C . GLY A 1 204 ? 15.689 -21.709 -63.665 1.00 91.44 204 GLY A C 1
ATOM 1698 O O . GLY A 1 204 ? 16.444 -22.658 -63.454 1.00 91.44 204 GLY A O 1
ATOM 1699 N N . ALA A 1 205 ? 15.817 -20.942 -64.751 1.00 91.94 205 ALA A N 1
ATOM 1700 C CA . ALA A 1 205 ? 16.851 -21.143 -65.755 1.00 91.94 205 ALA A CA 1
ATOM 1701 C C . ALA A 1 205 ? 18.222 -20.668 -65.246 1.00 91.94 205 ALA A C 1
ATOM 1703 O O . ALA A 1 205 ? 18.344 -19.624 -64.601 1.00 91.94 205 ALA A O 1
ATOM 1704 N N . VAL A 1 206 ? 19.271 -21.428 -65.572 1.00 93.44 206 VAL A N 1
ATOM 1705 C CA . VAL A 1 206 ? 20.660 -21.049 -65.288 1.00 93.44 206 VAL A CA 1
ATOM 1706 C C . VAL A 1 206 ? 21.168 -20.168 -66.425 1.00 93.44 206 VAL A C 1
ATOM 1708 O O . VAL A 1 206 ? 21.238 -20.604 -67.574 1.00 93.44 206 VAL A O 1
ATOM 1711 N N . VAL A 1 207 ? 21.536 -18.929 -66.109 1.00 90.12 207 VAL A N 1
ATOM 1712 C CA . VAL A 1 207 ? 21.983 -17.923 -67.079 1.00 90.12 207 VAL A CA 1
ATOM 1713 C C . VAL A 1 207 ? 23.401 -17.467 -66.737 1.00 90.12 207 VAL A C 1
ATOM 1715 O O . VAL A 1 207 ? 23.758 -17.290 -65.572 1.00 90.12 207 VAL A O 1
ATOM 1718 N N . TRP A 1 208 ? 24.238 -17.271 -67.758 1.00 91.62 208 TRP A N 1
ATOM 1719 C CA . TRP A 1 208 ? 25.573 -16.701 -67.574 1.00 91.62 208 TRP A CA 1
ATOM 1720 C C . TRP A 1 208 ? 25.491 -15.193 -67.302 1.00 91.62 208 TRP A C 1
ATOM 1722 O O . TRP A 1 208 ? 25.102 -14.415 -68.177 1.00 91.62 208 TRP A O 1
ATOM 1732 N N . GLN A 1 209 ? 25.901 -14.768 -66.106 1.00 87.81 209 GLN A N 1
ATOM 1733 C CA . GLN A 1 209 ? 25.949 -13.366 -65.704 1.00 87.81 209 GLN A CA 1
ATOM 1734 C C . GLN A 1 209 ? 27.375 -12.826 -65.859 1.00 87.81 209 GLN A C 1
ATOM 1736 O O . GLN A 1 209 ? 28.333 -13.348 -65.287 1.00 87.81 209 GLN A O 1
ATOM 1741 N N . ARG A 1 210 ? 27.531 -11.753 -66.642 1.00 91.31 210 ARG A N 1
ATOM 1742 C CA . ARG A 1 210 ? 28.826 -11.082 -66.827 1.00 91.31 210 ARG A CA 1
ATOM 1743 C C . ARG A 1 210 ? 29.249 -10.358 -65.544 1.00 91.31 210 ARG A C 1
ATOM 1745 O O . ARG A 1 210 ? 28.408 -9.823 -64.816 1.00 91.31 210 ARG A O 1
ATOM 1752 N N . GLY A 1 211 ? 30.559 -10.321 -65.298 1.00 93.38 211 GLY A N 1
ATOM 1753 C CA . GLY A 1 211 ? 31.127 -9.614 -64.151 1.00 93.38 211 GLY A CA 1
ATOM 1754 C C . GLY A 1 211 ? 30.858 -8.111 -64.226 1.00 93.38 211 GLY A C 1
ATOM 1755 O O . GLY A 1 211 ? 30.951 -7.517 -65.301 1.00 93.38 211 GLY A O 1
ATOM 1756 N N . GLY A 1 212 ? 30.488 -7.512 -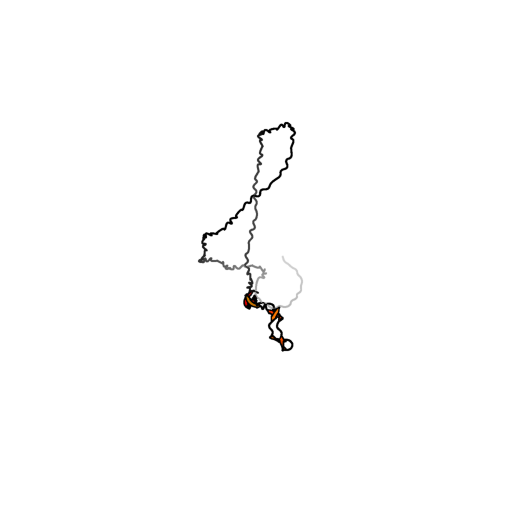63.097 1.00 93.12 212 GLY A N 1
ATOM 1757 C CA . GLY A 1 212 ? 30.074 -6.114 -63.038 1.00 93.12 212 GLY A CA 1
ATOM 1758 C C . GLY A 1 212 ? 29.442 -5.733 -61.705 1.00 93.12 212 GLY A C 1
ATOM 1759 O O . GLY A 1 212 ? 29.393 -6.534 -60.770 1.00 93.12 212 GLY A O 1
ATOM 1760 N N . LEU A 1 213 ? 28.959 -4.493 -61.621 1.00 92.56 213 LEU A N 1
ATOM 1761 C CA . LEU A 1 213 ? 28.217 -4.005 -60.463 1.00 92.56 213 LEU A CA 1
ATOM 1762 C C . LEU A 1 213 ? 26.771 -4.502 -60.514 1.00 92.56 213 LEU A C 1
ATOM 1764 O O . LEU A 1 213 ? 26.039 -4.186 -61.449 1.00 92.56 213 LEU A O 1
ATOM 1768 N N . HIS A 1 214 ? 26.362 -5.232 -59.479 1.00 89.81 214 HIS A N 1
ATOM 1769 C CA . HIS A 1 214 ? 25.002 -5.744 -59.320 1.00 89.81 214 HIS A CA 1
ATOM 1770 C C . HIS A 1 214 ? 24.418 -5.299 -57.984 1.00 89.81 214 HIS A C 1
ATOM 1772 O O . HIS A 1 214 ? 25.146 -5.111 -57.009 1.00 89.81 214 HIS A O 1
ATOM 1778 N N . TRP A 1 215 ? 23.098 -5.136 -57.935 1.00 90.88 215 TRP A N 1
ATOM 1779 C CA . TRP A 1 215 ? 22.383 -4.900 -56.684 1.00 90.88 215 TRP A CA 1
ATOM 1780 C C . TRP A 1 215 ? 22.257 -6.213 -55.920 1.00 90.88 215 TRP A C 1
ATOM 1782 O O . TRP A 1 215 ? 21.439 -7.060 -56.271 1.00 90.88 215 TRP A O 1
ATOM 1792 N N . THR A 1 216 ? 23.067 -6.382 -54.878 1.00 89.56 216 THR A N 1
ATOM 1793 C CA . THR A 1 216 ? 23.029 -7.560 -54.012 1.00 89.56 216 THR A CA 1
ATOM 1794 C C . THR A 1 216 ? 22.412 -7.208 -52.657 1.00 89.56 216 THR A C 1
ATOM 1796 O O . THR A 1 216 ? 22.764 -6.182 -52.059 1.00 89.56 216 THR A O 1
ATOM 1799 N N . PRO A 1 217 ? 21.481 -8.027 -52.136 1.00 91.62 217 PRO A N 1
ATOM 1800 C CA . PRO A 1 217 ? 20.998 -7.866 -50.774 1.00 91.62 217 PRO A CA 1
ATOM 1801 C C . PRO A 1 217 ? 22.128 -8.214 -49.799 1.00 91.62 217 PRO A C 1
ATOM 1803 O O . PRO A 1 217 ? 22.634 -9.332 -49.791 1.00 91.62 217 PRO A O 1
ATOM 1806 N N . THR A 1 218 ? 22.536 -7.255 -48.971 1.00 89.75 218 THR A N 1
ATOM 1807 C CA . THR A 1 218 ? 23.505 -7.466 -47.889 1.00 89.75 218 THR A CA 1
ATOM 1808 C C . THR A 1 218 ? 22.777 -7.384 -46.552 1.00 89.75 218 THR A C 1
ATOM 1810 O O . THR A 1 218 ? 22.104 -6.389 -46.267 1.00 89.75 218 THR A O 1
ATOM 1813 N N . GLN A 1 219 ? 22.900 -8.427 -45.730 1.00 90.56 219 GLN A N 1
ATOM 1814 C CA . GLN A 1 219 ? 22.294 -8.473 -44.401 1.00 90.56 219 GLN A CA 1
ATOM 1815 C C . GLN A 1 219 ? 23.225 -7.852 -43.353 1.00 90.56 219 GLN A C 1
ATOM 1817 O O . GLN A 1 219 ? 24.412 -8.173 -43.291 1.00 90.56 219 GLN A O 1
ATOM 1822 N N . ALA A 1 220 ? 22.686 -6.949 -42.532 1.00 90.12 220 ALA A N 1
ATOM 1823 C CA . ALA A 1 220 ? 23.394 -6.426 -41.367 1.00 90.12 220 ALA A CA 1
ATOM 1824 C C . ALA A 1 220 ? 23.590 -7.530 -40.304 1.00 90.12 220 ALA A C 1
ATOM 1826 O O . ALA A 1 220 ? 22.757 -8.435 -40.212 1.00 90.12 220 ALA A O 1
ATOM 1827 N N . PRO A 1 221 ? 24.658 -7.467 -39.486 1.00 92.44 221 PRO A N 1
ATOM 1828 C CA . PRO A 1 221 ? 24.914 -8.481 -38.467 1.00 92.44 221 PRO A CA 1
ATOM 1829 C C . PRO A 1 221 ? 23.721 -8.620 -37.517 1.00 92.44 221 PRO A C 1
ATOM 1831 O O . PRO A 1 221 ? 23.095 -7.628 -37.137 1.00 92.44 221 PRO A O 1
ATOM 1834 N N . SER A 1 222 ? 23.405 -9.858 -37.140 1.00 93.38 222 SER A N 1
ATOM 1835 C CA . SER A 1 222 ? 22.363 -10.145 -36.158 1.00 93.38 222 SER A CA 1
ATOM 1836 C C . SER A 1 222 ? 22.737 -9.587 -34.790 1.00 93.38 222 SER A C 1
ATOM 1838 O O . SER A 1 222 ? 23.902 -9.629 -34.392 1.00 93.38 222 SER A O 1
ATOM 1840 N N . GLN A 1 223 ? 21.743 -9.100 -34.056 1.00 92.50 223 GLN A N 1
ATOM 1841 C CA . GLN A 1 223 ? 21.928 -8.541 -32.724 1.00 92.50 223 GLN A CA 1
ATOM 1842 C C . GLN A 1 223 ? 21.214 -9.410 -31.693 1.00 92.50 223 GLN A C 1
ATOM 1844 O O . GLN A 1 223 ? 20.077 -9.834 -31.898 1.00 92.50 223 GLN A O 1
ATOM 1849 N N . LEU A 1 224 ? 21.888 -9.676 -30.574 1.00 94.62 224 LEU A N 1
ATOM 1850 C CA . LEU A 1 224 ? 21.255 -10.274 -29.404 1.00 94.62 224 LEU A CA 1
ATOM 1851 C C . LEU A 1 224 ? 20.506 -9.172 -28.665 1.00 94.62 224 LEU A C 1
ATOM 1853 O O . LEU A 1 224 ? 21.116 -8.247 -28.131 1.00 94.62 224 LEU A O 1
ATOM 1857 N N . VAL A 1 225 ? 19.182 -9.267 -28.665 1.00 93.69 225 VAL A N 1
ATOM 1858 C CA . VAL A 1 225 ? 18.303 -8.327 -27.978 1.00 93.69 225 VAL A CA 1
ATOM 1859 C C . VAL A 1 225 ? 17.707 -9.029 -26.768 1.00 93.69 225 VAL A C 1
ATOM 1861 O O . VAL A 1 225 ? 17.181 -10.138 -26.871 1.00 93.69 225 VAL A O 1
ATOM 1864 N N . THR A 1 226 ? 17.793 -8.381 -25.610 1.00 94.62 226 THR A N 1
ATOM 1865 C CA . THR A 1 226 ? 17.124 -8.849 -24.397 1.00 94.62 226 THR A CA 1
ATOM 1866 C C . THR A 1 226 ? 15.649 -8.486 -24.475 1.00 94.62 226 THR A C 1
ATOM 1868 O O . THR A 1 226 ? 15.291 -7.308 -24.469 1.00 94.62 226 THR A O 1
ATOM 1871 N N . GLN A 1 227 ? 14.790 -9.497 -24.542 1.00 93.50 227 GLN A N 1
ATOM 1872 C CA . GLN A 1 227 ? 13.346 -9.340 -24.478 1.00 93.50 227 GLN A CA 1
ATOM 1873 C C . GLN A 1 227 ? 12.856 -9.767 -23.098 1.00 93.50 227 GLN A C 1
ATOM 1875 O O . GLN A 1 227 ? 13.089 -10.894 -22.663 1.00 93.50 227 GLN A O 1
ATOM 1880 N N . ARG A 1 228 ? 12.148 -8.867 -22.412 1.00 94.75 228 ARG A N 1
ATOM 1881 C CA . ARG A 1 228 ? 11.539 -9.168 -21.119 1.00 94.75 228 ARG A CA 1
ATOM 1882 C C . ARG A 1 228 ? 10.192 -9.847 -21.332 1.00 94.75 228 ARG A C 1
ATOM 1884 O O . ARG A 1 228 ? 9.262 -9.226 -21.844 1.00 94.75 228 ARG A O 1
ATOM 1891 N N . VAL A 1 229 ? 10.100 -11.118 -20.958 1.00 95.44 229 VAL A N 1
ATOM 1892 C CA . VAL A 1 229 ? 8.907 -11.953 -21.137 1.00 95.44 229 VAL A CA 1
ATOM 1893 C C . VAL A 1 229 ? 8.343 -12.309 -19.766 1.00 95.44 229 VAL A C 1
ATOM 1895 O O . VAL A 1 229 ? 9.080 -12.674 -18.852 1.00 95.44 229 VAL A O 1
ATOM 1898 N N . TYR A 1 230 ? 7.029 -12.166 -19.603 1.00 96.19 230 TYR A N 1
ATOM 1899 C CA . TYR A 1 230 ? 6.348 -12.586 -18.383 1.00 96.19 230 TYR A CA 1
ATOM 1900 C C . TYR A 1 230 ? 6.109 -14.095 -18.404 1.00 96.19 230 TYR A C 1
ATOM 1902 O O . TYR A 1 230 ? 5.544 -14.617 -19.366 1.00 96.19 230 TYR A O 1
ATOM 1910 N N . VAL A 1 231 ? 6.519 -14.782 -17.341 1.00 95.88 231 VAL A N 1
ATOM 1911 C CA . VAL A 1 231 ? 6.279 -16.211 -17.147 1.00 95.88 231 VAL A CA 1
ATOM 1912 C C . VAL A 1 231 ? 5.225 -16.365 -16.046 1.00 95.88 231 VAL A C 1
ATOM 1914 O O . VAL A 1 231 ? 5.537 -16.080 -14.886 1.00 95.88 231 VAL A O 1
ATOM 1917 N N . PRO A 1 232 ? 3.984 -16.775 -16.379 1.00 95.56 232 PRO A N 1
ATOM 1918 C CA . PRO A 1 232 ? 2.932 -16.961 -15.387 1.00 95.56 232 PRO A CA 1
ATOM 1919 C C . PRO A 1 232 ? 3.219 -18.181 -14.507 1.00 95.56 232 PRO A C 1
ATOM 1921 O O . PRO A 1 232 ? 3.722 -19.203 -14.976 1.00 95.56 232 PRO A O 1
ATOM 1924 N N . ASN A 1 233 ? 2.851 -18.085 -13.235 1.00 94.19 233 ASN A N 1
ATOM 1925 C CA . ASN A 1 233 ? 2.938 -19.164 -12.259 1.00 94.19 233 ASN A CA 1
ATOM 1926 C C . ASN A 1 233 ? 1.677 -19.153 -11.390 1.00 94.19 233 ASN A C 1
ATOM 1928 O O . ASN A 1 233 ? 1.636 -18.544 -10.322 1.00 94.19 233 ASN A O 1
ATOM 1932 N N . VAL A 1 234 ? 0.624 -19.809 -11.869 1.00 93.69 234 VAL A N 1
ATOM 1933 C CA . VAL A 1 234 ? -0.673 -19.815 -11.190 1.00 93.69 234 VAL A CA 1
ATOM 1934 C C . VAL A 1 234 ? -0.674 -20.854 -10.072 1.00 93.69 234 VAL A C 1
ATOM 1936 O O . VAL A 1 234 ? -0.579 -22.054 -10.327 1.00 93.69 234 VAL A O 1
ATOM 1939 N N . VAL A 1 235 ? -0.821 -20.391 -8.831 1.00 93.69 235 VAL A N 1
ATOM 1940 C CA . VAL A 1 235 ? -0.814 -21.227 -7.626 1.00 93.69 235 VAL A CA 1
ATOM 1941 C C . VAL A 1 235 ? -2.165 -21.133 -6.918 1.00 93.69 235 VAL A C 1
ATOM 1943 O O . VAL A 1 235 ? -2.736 -20.051 -6.766 1.00 93.69 235 VAL A O 1
ATOM 1946 N N . ALA A 1 236 ? -2.672 -22.277 -6.452 1.00 93.88 236 ALA A N 1
ATOM 1947 C CA . ALA A 1 236 ? -3.867 -22.332 -5.619 1.00 93.88 236 ALA A CA 1
ATOM 1948 C C . ALA A 1 236 ? -3.547 -21.824 -4.204 1.00 93.88 236 ALA A C 1
ATOM 1950 O O . ALA A 1 236 ? -2.741 -22.416 -3.485 1.00 93.88 236 ALA A O 1
ATOM 1951 N N . ARG A 1 237 ? -4.195 -20.733 -3.789 1.00 93.25 237 ARG A N 1
ATOM 1952 C CA . ARG A 1 237 ? -4.073 -20.153 -2.449 1.00 93.25 237 ARG A CA 1
ATOM 1953 C C . ARG A 1 237 ? -5.390 -20.320 -1.701 1.00 93.25 237 ARG A C 1
ATOM 1955 O O . ARG A 1 237 ? -6.447 -19.960 -2.209 1.00 93.25 237 ARG A O 1
ATOM 1962 N N . GLN A 1 238 ? -5.326 -20.846 -0.479 1.00 93.94 238 GLN A N 1
ATOM 1963 C CA . GLN A 1 238 ? -6.479 -20.861 0.422 1.00 93.94 238 GLN A CA 1
ATOM 1964 C C . GLN A 1 238 ? -6.574 -19.510 1.133 1.00 93.94 238 GLN A C 1
ATOM 1966 O O . GLN A 1 238 ? -5.616 -19.083 1.784 1.00 93.94 238 GLN A O 1
ATOM 1971 N N . VAL A 1 239 ? -7.713 -18.838 0.999 1.00 91.44 239 VAL A N 1
ATOM 1972 C CA . VAL A 1 239 ? -7.996 -17.561 1.657 1.00 91.44 239 VAL A CA 1
ATOM 1973 C C . VAL A 1 239 ? -9.162 -17.769 2.630 1.00 91.44 239 VAL A C 1
ATOM 1975 O O . VAL A 1 239 ? -10.194 -18.313 2.223 1.00 91.44 239 VAL A O 1
ATOM 1978 N N . PRO A 1 240 ? -9.019 -17.379 3.911 1.00 90.69 240 PRO A N 1
ATOM 1979 C CA . PRO A 1 240 ? -10.118 -17.449 4.862 1.00 90.69 240 PRO A CA 1
ATOM 1980 C C . PRO A 1 240 ? -11.187 -16.414 4.502 1.00 90.69 240 PRO A C 1
ATOM 1982 O O . PRO A 1 240 ? -10.889 -15.231 4.340 1.00 90.69 240 PRO A O 1
ATOM 1985 N N . GLN A 1 241 ? -12.434 -16.862 4.396 1.00 86.56 241 GLN A N 1
ATOM 1986 C CA . GLN A 1 241 ? -13.605 -16.026 4.174 1.00 86.56 241 GLN A CA 1
ATOM 1987 C C . GLN A 1 241 ? -14.579 -16.219 5.342 1.00 86.56 241 GLN A C 1
ATOM 1989 O O . GLN A 1 241 ? -15.169 -17.289 5.511 1.00 86.56 241 GLN A O 1
ATOM 1994 N N . THR A 1 242 ? -14.729 -15.178 6.158 1.00 82.19 242 THR A N 1
ATOM 1995 C CA . THR A 1 242 ? -15.788 -15.065 7.169 1.00 82.19 242 THR A CA 1
ATOM 1996 C C . THR A 1 242 ? -17.068 -14.582 6.495 1.00 82.19 242 THR A C 1
ATOM 1998 O O . THR A 1 242 ? -17.019 -13.588 5.765 1.00 82.19 242 THR A O 1
ATOM 2001 N N . GLN A 1 243 ? -18.173 -15.304 6.699 1.00 66.56 243 GLN A N 1
ATOM 2002 C CA . GLN A 1 243 ? -19.513 -14.886 6.266 1.00 66.56 243 GLN A CA 1
ATOM 2003 C C . GLN A 1 243 ? -20.162 -13.951 7.283 1.00 66.56 243 GLN A C 1
ATOM 2005 O O . GLN A 1 243 ? -19.880 -14.121 8.491 1.00 66.56 243 GLN A O 1
#

Radius of gyration: 75.4 Å; Cα contacts (8 Å, |Δi|>4): 156; chains: 1; bounding box: 175×124×178 Å

Nearest PDB structures (foldseek):
  7cgo-assembly1_AO  TM=2.058E-01  e=1.698E+00  Salmonella enterica subsp. enterica serovar Typhimurium str. LT2
  7kpa-assembly1_B  TM=2.243E-01  e=7.468E+00  Homo sapiens

Solvent-accessible surface area (backbone atoms only — not comparable to full-atom values): 18655 Å² total; per-residue (Å²): 130,91,77,92,82,91,85,91,86,93,87,89,87,84,84,86,86,81,86,79,88,81,85,90,83,82,81,94,79,87,86,80,93,74,90,78,90,81,84,81,90,74,89,78,89,78,87,79,92,80,87,83,86,83,86,78,94,74,92,78,88,81,87,76,90,82,85,82,89,80,89,78,91,82,86,79,89,80,85,78,85,82,78,86,83,84,86,78,91,81,87,78,88,80,88,78,86,87,77,92,81,86,86,80,92,82,86,78,91,79,90,80,88,82,87,82,91,79,89,78,94,82,86,82,87,82,86,79,86,86,82,86,86,83,90,77,93,80,90,81,89,83,84,80,86,83,82,82,89,77,90,75,92,78,87,80,90,82,84,77,72,60,70,43,79,42,81,44,81,44,74,68,45,53,78,44,77,42,79,42,80,43,75,35,69,72,43,75,40,82,40,81,42,73,62,43,80,42,66,41,90,88,79,69,50,78,41,85,40,77,54,43,79,38,81,40,78,45,68,42,75,65,42,80,42,78,43,80,41,80,46,84,38,76,41,84,41,79,43,82,44,69,109